Protein AF-0000000081420143 (afdb_homodimer)

Secondary structure (DSSP, 8-state):
-------------------PEEEEEE-TTT--EEEEEETTEEEEEEE--EEETTEEEPPEEEEEEGGG--S-THHHHTT--SSEEEEEEEEEEEE-HHHH--TTTSTTSPPPPPEEEEEEEE-STTTT-HHHHHHHHHHH-/------------------PPEEEEEE-TTT--EEEEEETTEEEEEEE--EEETTEEEPPEEEEEEGGG--S-THHHHTT--SSEEEEEEEEEEEE-HHHH--TTTSTTSPPPPPEEEEEEEE-STTTT-HHHHHHHHHHH-

pLDDT: mean 78.74, std 18.78, range [30.27, 96.12]

Solvent-accessible surface area (backbone atoms only — not comparable to full-atom values): 15993 Å² total; per-residue (Å²): 134,84,80,77,77,78,78,78,78,76,76,76,72,73,69,67,75,67,73,54,39,35,20,30,31,46,37,86,86,80,65,48,75,42,82,45,74,38,69,66,31,67,32,21,27,27,30,56,28,28,55,48,94,86,38,76,45,75,57,41,24,29,65,32,37,76,88,69,58,88,60,76,60,67,71,64,57,67,72,49,52,88,40,38,38,66,58,31,45,30,39,35,35,38,35,33,45,44,75,73,56,51,63,87,83,38,70,92,55,79,78,54,64,74,42,76,46,52,40,34,37,27,72,53,69,50,62,24,38,74,71,55,50,33,51,50,40,38,27,32,61,132,83,80,77,77,78,78,79,78,77,75,77,72,74,69,67,76,67,72,56,39,35,20,30,30,46,36,87,86,80,65,48,74,43,82,45,73,39,70,66,30,67,32,21,27,27,29,54,28,27,55,49,97,86,38,76,43,76,58,41,24,29,66,33,38,75,89,68,57,88,60,77,60,66,71,63,57,65,72,51,54,88,40,39,37,67,57,31,45,30,38,35,35,39,36,33,45,45,75,73,55,50,64,87,82,38,71,92,53,80,78,54,62,74,42,76,46,51,40,33,37,26,70,54,70,49,62,26,36,72,70,55,52,31,50,50,39,38,29,33,64

Foldseek 3Di:
DPPPPPPPPPPPPPPPPLQWAKEWFADPPPRDIDIDTDSQFQKKKKWAWDQDPNDTDHIGIDTDGPVRDPDDCVVVQVPDDPVDGDFKDKDKDKDDQLVVDDCVVQPPD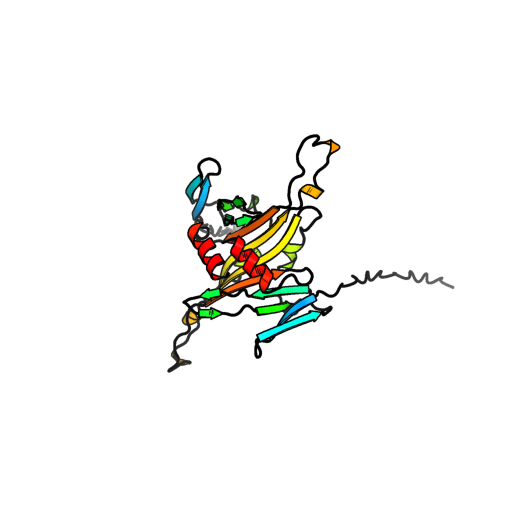DRDDIDITIMMMGGHHHSHPRVPVCVVVVVVD/DPPPPPPPPPPPPPPPPLQWAKEWFADPPPRDIDIDTDSQFQKKKKWAWDQDPNDTDHIGIDTDGPVRDPDDCVVVQVPDDPVDGDFKDKDKDKDDQLVVDDCVVQPPDDRDDIDITIMMMGGHHHSHPNVPVCVVVVVVD

Organism: NCBI:txid290746

Radius of gyration: 24.58 Å; Cα contacts (8 Å, |Δi|>4): 550; chains: 2; bounding box: 68×72×74 Å

InterPro domains:
  IPR035291 Protein of unknown function DUF5354 [PF17305] (20-137)

Nearest PDB structures (foldseek):
  7uls-assembly1_A  TM=5.799E-01  e=1.381E-01  Dendraspis polylepis polylepis
  6tmf-assembly1_C  TM=3.672E-01  e=4.812E+00  Thermococcus celer Vu 13 = JCM 8558
  7urp-assembly1_A  TM=2.589E-01  e=7.282E+00  Ruminococcus bromii L2-63
  3v6o-assembly2_B  TM=3.202E-01  e=8.696E+00  Homo sapiens
  7uls-assembly1_A  TM=5.791E-01  e=1.319E-01  Dendraspis polylepis polylepis

Sequence (282 aa):
MATLSLKLLFIFMIAKIAFSLKCYQSNRETGEINLIEDDALIYCTVFPSILESNRFTRSASDGLRAEELDKPFENFFEENDNIYQLRSVCLFEEYDWPKAWNPKFNRGKKVPEIEFSLRCICNTDLCNSPNSFSSHINSLAMATLSLKLLFIFMIAKIAFSLKCYQSNRETGEINLIEDDALIYCTVFPSILESNRFTRSASDGLRAEELDKPFENFFEENDNIYQLRSVCLFEEYDWPKAWNPKFNRGKKVPEIEFSLRCICNTDLCNSPNSFSSHINSLA

Structure (mmCIF, N/CA/C/O backbone):
data_AF-0000000081420143-model_v1
#
loop_
_entity.id
_entity.type
_entity.pdbx_description
1 polymer 'Uncharacterized protein'
#
loop_
_atom_site.group_PDB
_atom_site.id
_atom_site.type_symbol
_atom_site.label_atom_id
_atom_site.label_alt_id
_atom_site.label_comp_id
_atom_site.label_asym_id
_atom_site.label_entity_id
_atom_site.label_seq_id
_atom_site.pdbx_PDB_ins_code
_atom_site.Cartn_x
_atom_site.Cartn_y
_atom_site.Cartn_z
_atom_site.occupancy
_atom_site.B_iso_or_equiv
_atom_site.auth_seq_id
_atom_site.auth_comp_id
_atom_site.auth_asym_id
_atom_site.auth_atom_id
_atom_site.pdbx_PDB_model_num
ATOM 1 N N . MET A 1 1 ? -40.031 12.5 -53.219 1 31.81 1 MET A N 1
ATOM 2 C CA . MET A 1 1 ? -40.312 11.953 -51.906 1 31.81 1 MET A CA 1
ATOM 3 C C . MET A 1 1 ? -39.094 11.266 -51.312 1 31.81 1 MET A C 1
ATOM 5 O O . MET A 1 1 ? -38.688 10.195 -51.781 1 31.81 1 MET A O 1
ATOM 9 N N . ALA A 1 2 ? -38 12.07 -50.969 1 43.12 2 ALA A N 1
ATOM 10 C CA . ALA A 1 2 ? -36.719 11.688 -50.344 1 43.12 2 ALA A CA 1
ATOM 11 C C . ALA A 1 2 ? -36.938 11 -49 1 43.12 2 ALA A C 1
ATOM 13 O O . ALA A 1 2 ? -37.688 11.508 -48.156 1 43.12 2 ALA A O 1
ATOM 14 N N . THR A 1 3 ? -36.938 9.609 -49 1 44.12 3 THR A N 1
ATOM 15 C CA . THR A 1 3 ? -37 8.781 -47.812 1 44.12 3 THR A CA 1
ATOM 16 C C . THR A 1 3 ? -35.875 9.148 -46.844 1 44.12 3 THR A C 1
ATOM 18 O O . THR A 1 3 ? -34.688 9.023 -47.188 1 44.12 3 THR A O 1
ATOM 21 N N . LEU A 1 4 ? -36.031 10.211 -46.062 1 48.59 4 LEU A N 1
ATOM 22 C CA . LEU A 1 4 ? -35.188 10.492 -44.906 1 48.59 4 LEU A CA 1
ATOM 23 C C . LEU A 1 4 ? -35.062 9.266 -44 1 48.59 4 LEU A C 1
ATOM 25 O O . LEU A 1 4 ? -36.031 8.836 -43.406 1 48.59 4 LEU A O 1
ATOM 29 N N . SER A 1 5 ? -34.219 8.281 -44.344 1 42.69 5 SER A N 1
ATOM 30 C CA . SER A 1 5 ? -33.875 7.191 -43.406 1 42.69 5 SER A CA 1
ATOM 31 C C . SER A 1 5 ? -33.344 7.719 -42.094 1 42.69 5 SER A C 1
ATOM 33 O O . SER A 1 5 ? -32.281 8.344 -42.062 1 42.69 5 SER A O 1
ATOM 35 N N . LEU A 1 6 ? -34.156 8.078 -41.062 1 44.09 6 LEU A N 1
ATOM 36 C CA . LEU A 1 6 ? -33.75 8.312 -39.688 1 44.09 6 LEU A CA 1
ATOM 37 C C . LEU A 1 6 ? -33.062 7.094 -39.094 1 44.09 6 LEU A C 1
ATOM 39 O O . LEU A 1 6 ? -33.688 6.047 -38.906 1 44.09 6 LEU A O 1
ATOM 43 N N . LYS A 1 7 ? -31.75 6.883 -39.375 1 43.78 7 LYS A N 1
ATOM 44 C CA . LYS A 1 7 ? -30.969 5.945 -38.562 1 43.78 7 LYS A CA 1
ATOM 45 C C . LYS A 1 7 ? -31.062 6.285 -37.094 1 43.78 7 LYS A C 1
ATOM 47 O O . LYS A 1 7 ? -30.625 7.355 -36.656 1 43.78 7 LYS A O 1
ATOM 52 N N . LEU A 1 8 ? -32.031 5.699 -36.312 1 42.47 8 LEU A N 1
ATOM 53 C CA . LEU A 1 8 ? -32.094 5.691 -34.844 1 42.47 8 LEU A CA 1
ATOM 54 C C . LEU A 1 8 ? -30.766 5.188 -34.25 1 42.47 8 LEU A C 1
ATOM 56 O O . LEU A 1 8 ? -30.406 4.023 -34.438 1 42.47 8 LEU A O 1
ATOM 60 N N . LEU A 1 9 ? -29.766 6.004 -34.062 1 42 9 LEU A N 1
ATOM 61 C CA . LEU A 1 9 ? -28.594 5.703 -33.25 1 42 9 LEU A CA 1
ATOM 62 C C . LEU A 1 9 ? -29.016 5.293 -31.844 1 42 9 LEU A C 1
ATOM 64 O O . LEU A 1 9 ? -29.516 6.117 -31.078 1 42 9 LEU A O 1
ATOM 68 N N . PHE A 1 10 ? -29.453 4 -31.656 1 41.19 10 PHE A N 1
ATOM 69 C CA . PHE A 1 10 ? -29.609 3.443 -30.312 1 41.19 10 PHE A CA 1
ATOM 70 C C . PHE A 1 10 ? -28.328 3.57 -29.516 1 41.19 10 PHE A C 1
ATOM 72 O O . PHE A 1 10 ? -27.344 2.879 -29.797 1 41.19 10 PHE A O 1
ATOM 79 N N . ILE A 1 11 ? -28.094 4.73 -28.938 1 38.94 11 ILE A N 1
ATOM 80 C CA . ILE A 1 11 ? -27.094 4.859 -27.891 1 38.94 11 ILE A CA 1
ATOM 81 C C . ILE A 1 11 ? -27.375 3.863 -26.766 1 38.94 11 ILE A C 1
ATOM 83 O O . ILE A 1 11 ? -28.391 3.973 -26.078 1 38.94 11 ILE A O 1
ATOM 87 N N . PHE A 1 12 ? -27.031 2.584 -26.938 1 38.5 12 PHE A N 1
ATOM 88 C CA . PHE A 1 12 ? -26.969 1.636 -25.828 1 38.5 12 PHE A CA 1
ATOM 89 C C . PHE A 1 12 ? -26.203 2.232 -24.641 1 38.5 12 PHE A C 1
ATOM 91 O O . PHE A 1 12 ? -24.984 2.34 -24.688 1 38.5 12 PHE A O 1
ATOM 98 N N . MET A 1 13 ? -26.891 3.145 -23.953 1 38.41 13 MET A N 1
ATOM 99 C CA . MET A 1 13 ? -26.406 3.447 -22.609 1 38.41 13 MET A CA 1
ATOM 100 C C . MET A 1 13 ? -26.25 2.172 -21.781 1 38.41 13 MET A C 1
ATOM 102 O O . MET A 1 13 ? -27.25 1.544 -21.406 1 38.41 13 MET A O 1
ATOM 106 N N . ILE A 1 14 ? -25.359 1.337 -22.016 1 36.59 14 ILE A N 1
ATOM 107 C CA . ILE A 1 14 ? -25.016 0.318 -21.031 1 36.59 14 ILE A CA 1
ATOM 108 C C . ILE A 1 14 ? -25 0.94 -19.625 1 36.59 14 ILE A C 1
ATOM 110 O O . ILE A 1 14 ? -24.125 1.742 -19.312 1 36.59 14 ILE A O 1
ATOM 114 N N . ALA A 1 15 ? -26.141 1.088 -19.031 1 35.22 15 ALA A N 1
ATOM 115 C CA . ALA A 1 15 ? -26.203 1.318 -17.594 1 35.22 15 ALA A CA 1
ATOM 116 C C . ALA A 1 15 ? -25.25 0.379 -16.844 1 35.22 15 ALA A C 1
ATOM 118 O O . ALA A 1 15 ? -25.453 -0.84 -16.859 1 35.22 15 ALA A O 1
ATOM 119 N N . LYS A 1 16 ? -24.016 0.67 -16.828 1 40.91 16 LYS A N 1
ATOM 120 C CA . LYS A 1 16 ? -23.234 -0.07 -15.836 1 40.91 16 LYS A CA 1
ATOM 121 C C . LYS A 1 16 ? -24.016 -0.278 -14.547 1 40.91 16 LYS A C 1
ATOM 123 O O . LYS A 1 16 ? -24.5 0.685 -13.945 1 40.91 16 LYS A O 1
ATOM 128 N N . ILE A 1 17 ? -24.875 -1.169 -14.453 1 45.38 17 ILE A N 1
ATOM 129 C CA . ILE A 1 17 ? -25.375 -1.536 -13.133 1 45.38 17 ILE A CA 1
ATOM 130 C C . ILE A 1 17 ? -24.312 -1.254 -12.078 1 45.38 17 ILE A C 1
ATOM 132 O O . ILE A 1 17 ? -23.266 -1.896 -12.062 1 45.38 17 ILE A O 1
ATOM 136 N N . ALA A 1 18 ? -24.062 -0.053 -11.922 1 50.84 18 ALA A N 1
ATOM 137 C CA . ALA A 1 18 ? -23.109 0.328 -10.875 1 50.84 18 ALA A CA 1
ATOM 138 C C . ALA A 1 18 ? -23.438 -0.365 -9.555 1 50.84 18 ALA A C 1
ATOM 140 O O . ALA A 1 18 ? -24.547 -0.213 -9.023 1 50.84 18 ALA A O 1
ATOM 141 N N . PHE A 1 19 ? -23.188 -1.688 -9.391 1 64.94 19 PHE A N 1
ATOM 142 C CA . PHE A 1 19 ? -23.359 -2.297 -8.078 1 64.94 19 PHE A CA 1
ATOM 143 C C . PHE A 1 19 ? -22.781 -1.409 -6.988 1 64.94 19 PHE A C 1
ATOM 145 O O . PHE A 1 19 ? -21.703 -0.828 -7.16 1 64.94 19 PHE A O 1
ATOM 152 N N . SER A 1 20 ? -23.672 -1.022 -6.031 1 86 20 SER A N 1
ATOM 153 C CA . SER A 1 20 ? -23.359 -0.174 -4.887 1 86 20 SER A CA 1
ATOM 154 C C . SER A 1 20 ? -22.297 -0.817 -3.996 1 86 20 SER A C 1
ATOM 156 O O . SER A 1 20 ? -22.469 -1.953 -3.549 1 86 20 SER A O 1
ATOM 158 N N . LEU A 1 21 ? -21.25 -0.227 -3.793 1 94.62 21 LEU A N 1
ATOM 159 C CA . LEU A 1 21 ? -20.188 -0.702 -2.912 1 94.62 21 LEU A CA 1
ATOM 160 C C . LEU A 1 21 ? -20.578 -0.527 -1.448 1 94.62 21 LEU A C 1
ATOM 162 O O . LEU A 1 21 ? -21.156 0.501 -1.071 1 94.62 21 LEU A O 1
ATOM 166 N N . LYS A 1 22 ? -20.422 -1.601 -0.641 1 96.12 22 LYS A N 1
ATOM 167 C CA . LYS A 1 22 ? -20.656 -1.552 0.801 1 96.12 22 LYS A CA 1
ATOM 168 C C . LYS A 1 22 ? -19.344 -1.368 1.559 1 96.12 22 LYS A C 1
ATOM 170 O O . LYS A 1 22 ? -18.375 -2.092 1.316 1 96.12 22 LYS A O 1
ATOM 175 N N . CYS A 1 23 ? -19.328 -0.389 2.441 1 95.75 23 CYS A N 1
ATOM 176 C CA . CYS A 1 23 ? -18.125 -0.113 3.23 1 95.75 23 CYS A CA 1
ATOM 177 C C . CYS A 1 23 ? -18.484 0.046 4.707 1 95.75 23 CYS A C 1
ATOM 179 O O . CYS A 1 23 ? -19.625 0.332 5.055 1 95.75 23 CYS A O 1
ATOM 181 N N . TYR A 1 24 ? -17.469 -0.195 5.551 1 94 24 TYR A N 1
ATOM 182 C CA . TYR A 1 24 ? -17.562 0.235 6.941 1 94 24 TYR A CA 1
ATOM 183 C C . TYR A 1 24 ? -17.234 1.717 7.074 1 94 24 TYR A C 1
ATOM 185 O O . TYR A 1 24 ? -16.344 2.225 6.391 1 94 24 TYR A O 1
ATOM 193 N N . GLN A 1 25 ? -17.969 2.363 7.945 1 95.5 25 GLN A N 1
ATOM 194 C CA . GLN A 1 25 ? -17.688 3.766 8.242 1 95.5 25 GLN A CA 1
ATOM 195 C C . GLN A 1 25 ? -17.625 4.004 9.75 1 95.5 25 GLN A C 1
ATOM 197 O O . GLN A 1 25 ? -18.547 3.643 10.484 1 95.5 25 GLN A O 1
ATOM 202 N N . SER A 1 26 ? -16.484 4.613 10.117 1 93.12 26 SER A N 1
ATOM 203 C CA . SER A 1 26 ? -16.312 4.969 11.523 1 93.12 26 SER A CA 1
ATOM 204 C C . SER A 1 26 ? -16.906 6.34 11.82 1 93.12 26 SER A C 1
ATOM 206 O O . SER A 1 26 ? -16.719 7.289 11.055 1 93.12 26 SER A O 1
ATOM 208 N N . ASN A 1 27 ? -17.594 6.383 12.953 1 91.31 27 ASN A N 1
ATOM 209 C CA . ASN A 1 27 ? -18 7.68 13.484 1 91.31 27 ASN A CA 1
ATOM 210 C C . ASN A 1 27 ? -16.891 8.32 14.312 1 91.31 27 ASN A C 1
ATOM 212 O O . ASN A 1 27 ? -16.5 7.797 15.359 1 91.31 27 ASN A O 1
ATOM 216 N N . ARG A 1 28 ? -16.516 9.414 13.859 1 82.69 28 ARG A N 1
ATOM 217 C CA . ARG A 1 28 ? -15.359 10.039 14.484 1 82.69 28 ARG A CA 1
ATOM 218 C C . ARG A 1 28 ? -15.68 10.5 15.898 1 82.69 28 ARG A C 1
ATOM 220 O O . ARG A 1 28 ? -14.805 10.516 16.766 1 82.69 28 ARG A O 1
ATOM 227 N N . GLU A 1 29 ? -16.844 10.812 16.203 1 85.94 29 GLU A N 1
ATOM 228 C CA . GLU A 1 29 ? -17.234 11.352 17.5 1 85.94 29 GLU A CA 1
ATOM 229 C C . GLU A 1 29 ? -17.516 10.234 18.484 1 85.94 29 GLU A C 1
ATOM 231 O O . GLU A 1 29 ? -17.078 10.289 19.641 1 85.94 29 GLU A O 1
ATOM 236 N N . THR A 1 30 ? -18.188 9.141 18.141 1 87.19 30 THR A N 1
ATOM 237 C CA . THR A 1 30 ? -18.656 8.125 19.078 1 87.19 30 THR A CA 1
ATOM 238 C C . THR A 1 30 ? -17.75 6.891 19.016 1 87.19 30 THR A C 1
ATOM 240 O O . THR A 1 30 ? -17.75 6.074 19.938 1 87.19 30 THR A O 1
ATOM 243 N N . GLY A 1 31 ? -17.031 6.773 17.875 1 83.31 31 GLY A N 1
ATOM 244 C CA . GLY A 1 31 ? -16.234 5.574 17.672 1 83.31 31 GLY A CA 1
ATOM 245 C C . GLY A 1 31 ? -17.031 4.402 17.141 1 83.31 31 GLY A C 1
ATOM 246 O O . GLY A 1 31 ? -16.484 3.324 16.906 1 83.31 31 GLY A O 1
ATOM 247 N N . GLU A 1 32 ? -18.281 4.578 16.922 1 90 32 GLU A N 1
ATOM 248 C CA . GLU A 1 32 ? -19.141 3.52 16.391 1 90 32 GLU A CA 1
ATOM 249 C C . GLU A 1 32 ? -18.797 3.223 14.93 1 90 32 GLU A C 1
ATOM 251 O O . GLU A 1 32 ? -18.438 4.125 14.172 1 90 32 GLU A O 1
ATOM 256 N N . ILE A 1 33 ? -18.906 1.985 14.562 1 90 33 ILE A N 1
ATOM 257 C CA . ILE A 1 33 ? -18.688 1.549 13.188 1 90 33 ILE A CA 1
ATOM 258 C C . ILE A 1 33 ? -20.016 1.121 12.562 1 90 33 ILE A C 1
ATOM 260 O O . ILE A 1 33 ? -20.734 0.29 13.125 1 90 33 ILE A O 1
ATOM 264 N N . ASN A 1 34 ? -20.344 1.705 11.461 1 94.5 34 ASN A N 1
ATOM 265 C CA . ASN A 1 34 ? -21.578 1.393 10.742 1 94.5 34 ASN A CA 1
ATOM 266 C C . ASN A 1 34 ? -21.297 0.896 9.328 1 94.5 34 ASN A C 1
ATOM 268 O O . ASN A 1 34 ? -20.219 1.149 8.781 1 94.5 34 ASN A O 1
ATOM 272 N N . LEU A 1 35 ? -22.281 0.217 8.82 1 95.12 35 LEU A N 1
ATOM 273 C CA . LEU A 1 35 ? -22.219 -0.16 7.41 1 95.12 35 LEU 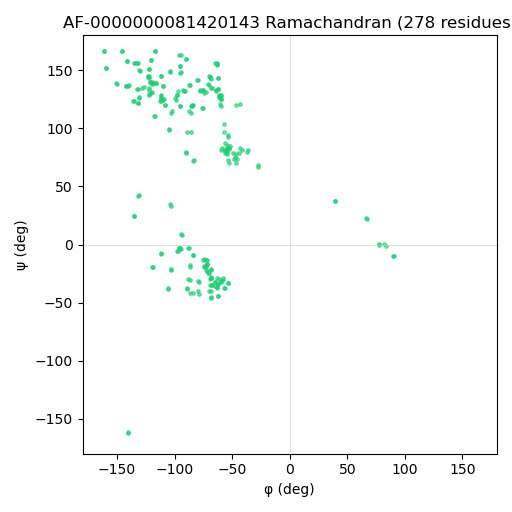A CA 1
ATOM 274 C C . LEU A 1 35 ? -22.891 0.896 6.539 1 95.12 35 LEU A C 1
ATOM 276 O O . LEU A 1 35 ? -23.984 1.369 6.863 1 95.12 35 LEU A O 1
ATOM 280 N N . ILE A 1 36 ? -22.219 1.288 5.496 1 95.88 36 ILE A N 1
ATOM 281 C CA . ILE A 1 36 ? -22.812 2.213 4.539 1 95.88 36 ILE A CA 1
ATOM 282 C C . ILE A 1 36 ? -22.812 1.586 3.146 1 95.88 36 ILE A C 1
ATOM 284 O O . ILE A 1 36 ? -21.938 0.774 2.822 1 95.88 36 ILE A O 1
ATOM 288 N N . GLU A 1 37 ? -23.844 1.898 2.498 1 94.44 37 GLU A N 1
ATOM 289 C CA . GLU A 1 37 ? -24 1.508 1.101 1 94.44 37 GLU A CA 1
ATOM 290 C C . GLU A 1 37 ? -24.516 2.672 0.259 1 94.44 37 GLU A C 1
ATOM 292 O O . GLU A 1 37 ? -25.516 3.297 0.602 1 94.44 37 GLU A O 1
ATOM 297 N N . ASP A 1 38 ? -23.719 2.984 -0.782 1 92.12 38 ASP A N 1
ATOM 298 C CA . ASP A 1 38 ? -24.031 4.113 -1.65 1 92.12 38 ASP A CA 1
ATOM 299 C C . ASP A 1 38 ? -23.516 3.883 -3.066 1 92.12 38 ASP A C 1
ATOM 301 O O . ASP A 1 38 ? -22.375 3.445 -3.25 1 92.12 38 ASP A O 1
ATOM 305 N N . ASP A 1 39 ? -24.297 4.23 -3.971 1 92.06 39 ASP A N 1
ATOM 306 C CA . ASP A 1 39 ? -23.953 4 -5.371 1 92.06 39 ASP A CA 1
ATOM 307 C C . ASP A 1 39 ? -22.781 4.879 -5.801 1 92.06 39 ASP A C 1
ATOM 309 O O . ASP A 1 39 ? -22.109 4.582 -6.789 1 92.06 39 ASP A O 1
ATOM 313 N N . ALA A 1 40 ? -22.609 5.914 -5.055 1 93.38 40 ALA A N 1
ATOM 314 C CA . ALA A 1 40 ? -21.562 6.852 -5.426 1 93.38 40 ALA A CA 1
ATOM 315 C C . ALA A 1 40 ? -20.203 6.398 -4.891 1 93.38 40 ALA A C 1
ATOM 317 O O . ALA A 1 40 ? -19.172 6.949 -5.262 1 93.38 40 ALA A O 1
ATOM 318 N N . LEU A 1 41 ? -20.188 5.379 -4.047 1 94.94 41 LEU A N 1
ATOM 319 C CA . LEU A 1 41 ? -18.938 4.879 -3.496 1 94.94 41 LEU A CA 1
ATOM 320 C C . LEU A 1 41 ? -18.203 4.008 -4.512 1 94.94 41 LEU A C 1
ATOM 322 O O . LEU A 1 41 ? -18.797 3.104 -5.105 1 94.94 41 LEU A O 1
ATOM 326 N N . ILE A 1 42 ? -16.891 4.289 -4.664 1 94.25 42 ILE A N 1
ATOM 327 C CA . ILE A 1 42 ? -16.125 3.508 -5.633 1 94.25 42 ILE A CA 1
ATOM 328 C C . ILE A 1 42 ? -15 2.764 -4.922 1 94.25 42 ILE A C 1
ATOM 330 O O . ILE A 1 42 ? -14.477 1.775 -5.445 1 94.25 42 ILE A O 1
ATOM 334 N N . TYR A 1 43 ? -14.664 3.227 -3.734 1 95.62 43 TYR A N 1
ATOM 335 C CA . TYR A 1 43 ? -13.68 2.531 -2.91 1 95.62 43 TYR A CA 1
ATOM 336 C C . TYR A 1 43 ? -14.078 2.57 -1.439 1 95.62 43 TYR A C 1
ATOM 338 O O . TYR A 1 43 ? -14.906 3.391 -1.035 1 95.62 43 TYR A O 1
ATOM 346 N N . CYS A 1 44 ? -13.531 1.624 -0.722 1 94.75 44 CYS A N 1
ATOM 347 C CA . CYS A 1 44 ? -13.469 1.704 0.733 1 94.75 44 CYS A CA 1
ATOM 348 C C . CYS A 1 44 ? -12.07 2.068 1.206 1 94.75 44 CYS A C 1
ATOM 350 O O . CYS A 1 44 ? -11.086 1.74 0.544 1 94.75 44 CYS A O 1
ATOM 352 N N . THR A 1 45 ? -12.047 2.76 2.303 1 93.69 45 THR A N 1
ATOM 353 C CA . THR A 1 45 ? -10.758 3.141 2.865 1 93.69 45 THR A CA 1
ATOM 354 C C . THR A 1 45 ? -10.688 2.795 4.352 1 93.69 45 THR A C 1
ATOM 356 O O . 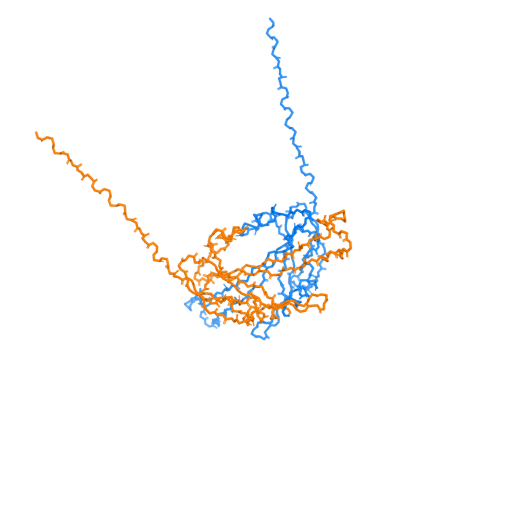THR A 1 45 ? -11.719 2.777 5.035 1 93.69 45 THR A O 1
ATOM 359 N N . VAL A 1 46 ? -9.445 2.494 4.809 1 89.94 46 VAL A N 1
ATOM 360 C CA . VAL A 1 46 ? -9.211 2.238 6.227 1 89.94 46 VAL A CA 1
ATOM 361 C C . VAL A 1 46 ? -7.871 2.832 6.645 1 89.94 46 VAL A C 1
ATOM 363 O O . VAL A 1 46 ? -6.891 2.766 5.895 1 89.94 46 VAL A O 1
ATOM 366 N N . PHE A 1 47 ? -7.926 3.445 7.754 1 86.69 47 PHE A N 1
ATOM 367 C CA . PHE A 1 47 ? -6.738 3.855 8.492 1 86.69 47 PHE A CA 1
ATOM 368 C C . PHE A 1 47 ? -6.5 2.943 9.688 1 86.69 47 PHE A C 1
ATOM 370 O O . PHE A 1 47 ? -7.148 3.094 10.727 1 86.69 47 PHE A O 1
ATOM 377 N N . PRO A 1 48 ? -5.59 2.023 9.445 1 79.62 48 PRO A N 1
ATOM 378 C CA . PRO A 1 48 ? -5.363 1.118 10.57 1 79.62 48 PRO A CA 1
ATOM 379 C C . PRO A 1 48 ? -4.812 1.835 11.805 1 79.62 48 PRO A C 1
ATOM 381 O O . PRO A 1 48 ? -4.203 2.9 11.68 1 79.62 48 PRO A O 1
ATOM 384 N N . SER A 1 49 ? -5.113 1.172 12.891 1 72 49 SER A N 1
ATOM 385 C CA . SER A 1 49 ? -4.555 1.69 14.133 1 72 49 SER A CA 1
ATOM 386 C C . SER A 1 49 ? -3.029 1.622 14.125 1 72 49 SER A C 1
ATOM 388 O O . SER A 1 49 ? -2.449 0.654 13.633 1 72 49 SER A O 1
ATOM 390 N N . ILE A 1 50 ? -2.453 2.713 14.492 1 64.06 50 ILE A N 1
ATOM 391 C CA . ILE A 1 50 ? -0.999 2.709 14.594 1 64.06 50 ILE A CA 1
ATOM 392 C C . ILE A 1 50 ? -0.579 3.205 15.977 1 64.06 50 ILE A C 1
ATOM 394 O O . ILE A 1 50 ? -1.309 3.965 16.609 1 64.06 50 ILE A O 1
ATOM 398 N N . LEU A 1 51 ? 0.384 2.424 16.469 1 60.5 51 LEU A N 1
ATOM 399 C CA . LEU A 1 51 ? 1.042 2.934 17.656 1 60.5 51 LEU A CA 1
ATOM 400 C C . LEU A 1 51 ? 2.188 3.871 17.297 1 60.5 51 LEU A C 1
ATOM 402 O O . LEU A 1 51 ? 3.166 3.449 16.672 1 60.5 51 LEU A O 1
ATOM 406 N N . GLU A 1 52 ? 1.891 5.152 17.328 1 55.28 52 GLU A N 1
ATOM 407 C CA . GLU A 1 52 ? 2.932 6.145 17.062 1 55.28 52 GLU A CA 1
ATOM 408 C C . GLU A 1 52 ? 3.291 6.906 18.344 1 55.28 52 GLU A C 1
ATOM 410 O O . GLU A 1 52 ? 2.422 7.504 18.984 1 55.28 52 GLU A O 1
ATOM 415 N N . SER A 1 53 ? 4.574 7.02 18.438 1 55.44 53 SER A N 1
ATOM 416 C CA . SER A 1 53 ? 5.094 7.754 19.594 1 55.44 53 SER A CA 1
ATOM 417 C C . SER A 1 53 ? 4.297 7.438 20.859 1 55.44 53 SER A C 1
ATOM 419 O O . SER A 1 53 ? 3.881 8.344 21.578 1 55.44 53 SER A O 1
ATOM 421 N N . ASN A 1 54 ? 3.939 6.164 20.906 1 55.38 54 ASN A N 1
ATOM 422 C CA . ASN A 1 54 ? 3.262 5.695 22.109 1 55.38 54 ASN A CA 1
ATOM 423 C C . ASN A 1 54 ? 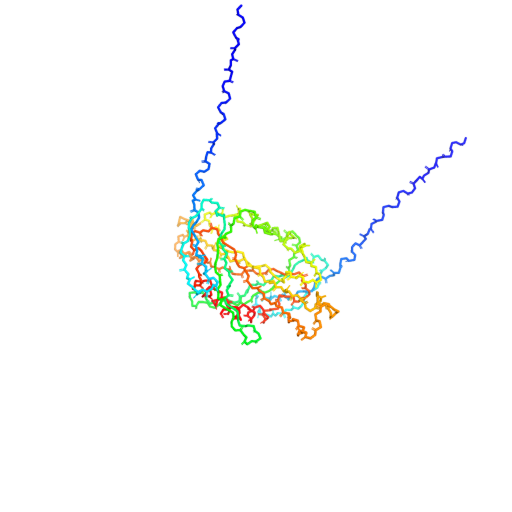1.795 6.117 22.125 1 55.38 54 ASN A C 1
ATOM 425 O O . ASN A 1 54 ? 1.183 6.203 23.188 1 55.38 54 ASN A O 1
ATOM 429 N N . ARG A 1 55 ? 1.44 6.77 21.141 1 59.81 55 ARG A N 1
ATOM 430 C CA . ARG A 1 55 ? 0.017 7.078 21.047 1 59.81 55 ARG A CA 1
ATOM 431 C C . ARG A 1 55 ? -0.69 6.121 20.094 1 59.81 55 ARG A C 1
ATOM 433 O O . ARG A 1 55 ? -0.183 5.832 19.016 1 59.81 55 ARG A O 1
ATOM 440 N N . PHE A 1 56 ? -1.724 5.551 20.688 1 62.53 56 PHE A N 1
ATOM 441 C CA . PHE A 1 56 ? -2.564 4.645 19.922 1 62.53 56 PHE A CA 1
ATOM 442 C C . PHE A 1 56 ? -3.646 5.414 19.172 1 62.53 56 PHE A C 1
ATOM 444 O O . PHE A 1 56 ? -4.344 6.246 19.75 1 62.53 56 PHE A O 1
ATOM 451 N N . THR A 1 57 ? -3.518 5.391 17.875 1 69.75 57 THR A N 1
ATOM 452 C CA . THR A 1 57 ? -4.617 5.965 17.109 1 69.75 57 THR A CA 1
ATOM 453 C C . THR A 1 57 ? -5.637 4.891 16.734 1 69.75 57 THR A C 1
ATOM 455 O O . THR A 1 57 ? -5.266 3.748 16.453 1 69.75 57 THR A O 1
ATOM 458 N N . ARG A 1 58 ? -6.836 5.191 16.938 1 75.06 58 ARG A N 1
ATOM 459 C CA . ARG A 1 58 ? -7.902 4.258 16.594 1 75.06 58 ARG A CA 1
ATOM 460 C C . ARG A 1 58 ? -8.023 4.102 15.078 1 75.06 58 ARG A C 1
ATOM 462 O O . ARG A 1 58 ? -7.859 5.07 14.336 1 75.06 58 ARG A O 1
ATOM 469 N N . SER A 1 59 ? -8.305 2.854 14.75 1 81.31 59 SER A N 1
ATOM 470 C CA . SER A 1 59 ? -8.586 2.602 13.344 1 81.31 59 SER A CA 1
ATOM 471 C C . SER A 1 59 ? -9.812 3.371 12.875 1 81.31 59 SER A C 1
ATOM 473 O O . SER A 1 59 ? -10.75 3.588 13.648 1 81.31 59 SER A O 1
ATOM 475 N N . ALA A 1 60 ? -9.781 3.85 11.648 1 87.69 60 ALA A N 1
ATOM 476 C CA . ALA A 1 60 ? -10.906 4.547 11.039 1 87.69 60 ALA A CA 1
ATOM 477 C C . ALA A 1 60 ? -11.188 4.012 9.633 1 87.69 60 ALA A C 1
ATOM 479 O O . ALA A 1 60 ? -10.258 3.736 8.875 1 87.69 60 ALA A O 1
ATOM 480 N N . SER A 1 61 ? -12.438 3.789 9.422 1 92.19 61 SER A N 1
ATOM 481 C CA . SER A 1 61 ? -12.875 3.307 8.117 1 92.19 61 SER A CA 1
ATOM 482 C C . SER A 1 61 ? -13.891 4.254 7.492 1 92.19 61 SER A C 1
ATOM 484 O O . SER A 1 61 ? -14.625 4.945 8.203 1 92.19 61 SER A O 1
ATOM 486 N N . ASP A 1 62 ? -13.906 4.27 6.105 1 95.56 62 ASP A N 1
ATOM 487 C CA . ASP A 1 62 ? -14.852 5.113 5.387 1 95.56 62 ASP A CA 1
ATOM 488 C C . ASP A 1 62 ? -15.016 4.648 3.939 1 95.56 62 ASP A C 1
ATOM 490 O O . ASP A 1 62 ? -14.32 3.734 3.494 1 95.56 62 ASP A O 1
ATOM 494 N N . GLY A 1 63 ? -16.016 5.145 3.273 1 95.75 63 GLY A N 1
ATOM 495 C CA . GLY A 1 63 ? -16.141 5.035 1.828 1 95.75 63 GLY A CA 1
ATOM 496 C C . GLY A 1 63 ? -15.617 6.25 1.088 1 95.75 63 GLY A C 1
ATOM 497 O O . GLY A 1 63 ? -15.555 7.348 1.648 1 95.75 63 GLY A O 1
ATOM 498 N N . LEU A 1 64 ? -15.211 6.012 -0.122 1 95.75 64 LEU A N 1
ATOM 499 C CA . LEU A 1 64 ? -14.68 7.102 -0.933 1 95.75 64 LEU A CA 1
ATOM 500 C C . LEU A 1 64 ? -15.477 7.25 -2.227 1 95.75 64 LEU A C 1
ATOM 502 O O . LEU A 1 64 ? -15.742 6.266 -2.918 1 95.75 64 LEU A O 1
ATOM 506 N N . ARG A 1 65 ? -15.805 8.492 -2.49 1 94.44 65 ARG A N 1
ATOM 507 C CA . ARG A 1 65 ? -16.391 8.852 -3.773 1 94.44 65 ARG A CA 1
ATOM 508 C C . ARG A 1 65 ? -15.328 9.32 -4.758 1 94.44 65 ARG A C 1
ATOM 510 O O . ARG A 1 65 ? -14.203 9.617 -4.363 1 94.44 65 ARG A O 1
ATOM 517 N N . ALA A 1 66 ? -15.68 9.328 -6.008 1 90.94 66 ALA A N 1
ATOM 518 C CA . ALA A 1 66 ? -14.734 9.648 -7.07 1 90.94 66 ALA A CA 1
ATOM 519 C C . ALA A 1 66 ? -14.102 11.016 -6.844 1 90.94 66 ALA A C 1
ATOM 521 O O . ALA A 1 66 ? -12.898 11.195 -7.066 1 90.94 66 ALA A O 1
ATOM 522 N N . GLU A 1 67 ? -14.844 11.992 -6.344 1 92.12 67 GLU A N 1
ATOM 523 C CA . GLU A 1 67 ? -14.367 13.367 -6.176 1 92.12 67 GLU A CA 1
ATOM 524 C C . GLU A 1 67 ? -13.414 13.477 -4.996 1 92.12 67 GLU A C 1
ATOM 526 O O . GLU A 1 67 ? -12.711 14.484 -4.852 1 92.12 67 GLU A O 1
ATOM 531 N N . GLU A 1 68 ? -13.375 12.477 -4.207 1 92.06 68 GLU A N 1
ATOM 532 C CA . GLU A 1 68 ? -12.555 12.5 -3 1 92.06 68 GLU A CA 1
ATOM 533 C C . GLU A 1 68 ? -11.195 11.867 -3.242 1 92.06 68 GLU A C 1
ATOM 535 O O . GLU A 1 68 ? -10.312 11.922 -2.381 1 92.06 68 GLU A O 1
ATOM 540 N N . LEU A 1 69 ? -11.016 11.344 -4.441 1 90.75 69 LEU A N 1
ATOM 541 C CA . LEU A 1 69 ? -9.773 10.641 -4.73 1 90.75 69 LEU A CA 1
ATOM 542 C C . LEU A 1 69 ? -8.625 11.633 -4.926 1 90.75 69 LEU A C 1
ATOM 544 O O . LEU A 1 69 ? -8.758 12.609 -5.664 1 90.75 69 LEU A O 1
ATOM 548 N N . ASP A 1 70 ? -7.543 11.281 -4.246 1 90.5 70 ASP A N 1
ATOM 549 C CA . ASP A 1 70 ? -6.371 12.141 -4.355 1 90.5 70 ASP A CA 1
ATOM 550 C C . ASP A 1 70 ? -5.238 11.438 -5.102 1 90.5 70 ASP A C 1
ATOM 552 O O . ASP A 1 70 ? -4.207 12.047 -5.391 1 90.5 70 ASP A O 1
ATOM 556 N N . LYS A 1 71 ? -5.363 10.211 -5.387 1 91.5 71 LYS A N 1
ATOM 557 C CA . LYS A 1 71 ? -4.402 9.391 -6.121 1 91.5 71 LYS A CA 1
ATOM 558 C C . LYS A 1 71 ? -5.102 8.547 -7.184 1 91.5 71 LYS A C 1
ATOM 560 O O . LYS A 1 71 ? -6.297 8.273 -7.078 1 91.5 71 LYS A O 1
ATOM 565 N N . PRO A 1 72 ? -4.352 8.164 -8.18 1 89.12 72 PRO A N 1
ATOM 566 C CA . PRO A 1 72 ? -4.965 7.371 -9.25 1 89.12 72 PRO A CA 1
ATOM 567 C C . PRO A 1 72 ? -5.031 5.879 -8.914 1 89.12 72 PRO A C 1
ATOM 569 O O . PRO A 1 72 ? -4.406 5.062 -9.594 1 89.12 72 PRO A O 1
ATOM 572 N N . PHE A 1 73 ? -5.863 5.504 -8.039 1 92.44 73 PHE A N 1
ATOM 573 C CA . PHE A 1 73 ? -5.969 4.129 -7.57 1 92.44 73 PHE A CA 1
ATOM 574 C C . PHE A 1 73 ? -6.555 3.229 -8.656 1 92.44 73 PHE A C 1
ATOM 576 O O . PHE A 1 73 ? -6.293 2.025 -8.68 1 92.44 73 PHE A O 1
ATOM 583 N N . GLU A 1 74 ? -7.297 3.812 -9.57 1 88.81 74 GLU A N 1
ATOM 584 C CA . GLU A 1 74 ? -7.988 3.035 -10.594 1 88.81 74 GLU A CA 1
ATOM 585 C C . GLU A 1 74 ? -7.004 2.236 -11.445 1 88.81 74 GLU A C 1
ATOM 587 O O . GLU A 1 74 ? -7.309 1.122 -11.875 1 88.81 74 GLU A O 1
ATOM 592 N N . ASN A 1 75 ? -5.887 2.756 -11.602 1 87.81 75 ASN A N 1
ATOM 593 C CA . ASN A 1 75 ? -4.887 2.107 -12.445 1 87.81 75 ASN A CA 1
ATOM 594 C C . ASN A 1 75 ? -4.312 0.861 -11.781 1 87.81 75 ASN A C 1
ATOM 596 O O . ASN A 1 75 ? -3.709 0.017 -12.445 1 87.81 75 ASN A O 1
ATOM 600 N N . PHE A 1 76 ? -4.477 0.708 -10.508 1 92.44 76 PHE A N 1
ATOM 601 C CA . PHE A 1 76 ? -3.938 -0.44 -9.789 1 92.44 76 PHE A CA 1
ATOM 602 C C . PHE A 1 76 ? -4.926 -1.6 -9.797 1 92.44 76 PHE A C 1
ATOM 604 O O . PHE A 1 76 ? -4.523 -2.764 -9.859 1 92.44 76 PHE A O 1
ATOM 611 N N . PHE A 1 77 ? -6.168 -1.346 -9.844 1 91.81 77 PHE A N 1
ATOM 612 C CA . PHE A 1 77 ? -7.18 -2.383 -9.672 1 91.81 77 PHE A CA 1
ATOM 613 C C . PHE A 1 77 ? -7.66 -2.896 -11.023 1 91.81 77 PHE A C 1
ATOM 615 O O . PHE A 1 77 ? -8.43 -3.855 -11.086 1 91.81 77 PHE A O 1
ATOM 622 N N . GLU A 1 78 ? -7.18 -2.328 -12.086 1 87.12 78 GLU A N 1
ATOM 623 C CA . GLU A 1 78 ? -7.598 -2.707 -13.438 1 87.12 78 GLU A CA 1
ATOM 624 C C . GLU A 1 78 ? -7.02 -4.066 -13.828 1 87.12 78 GLU A C 1
ATOM 626 O O . GLU A 1 78 ? -7.566 -4.75 -14.695 1 87.12 78 GLU A O 1
ATOM 631 N N . GLU A 1 79 ? -6.031 -4.555 -13.195 1 83.69 79 GLU A N 1
ATOM 632 C CA . GLU A 1 79 ? -5.324 -5.758 -13.625 1 83.69 79 GLU A CA 1
ATOM 633 C C . GLU A 1 79 ? -5.887 -7 -12.938 1 83.69 79 GLU A C 1
ATOM 635 O O . GLU A 1 79 ? -5.383 -8.109 -13.141 1 83.69 79 GLU A O 1
ATOM 640 N N . ASN A 1 80 ? -6.922 -6.891 -12.258 1 88.25 80 ASN A N 1
ATOM 641 C CA . ASN A 1 80 ? -7.512 -8.055 -11.602 1 88.25 80 ASN A CA 1
ATOM 642 C C . ASN A 1 80 ? -8.078 -9.039 -12.617 1 88.25 80 ASN A C 1
ATOM 644 O O . ASN A 1 80 ? -8.656 -8.641 -13.625 1 88.25 80 ASN A O 1
ATOM 648 N N . ASP A 1 81 ? -7.781 -10.25 -12.391 1 90.31 81 ASP A N 1
ATOM 649 C CA . ASP A 1 81 ? -8.336 -11.32 -13.211 1 90.31 81 ASP A CA 1
ATOM 650 C C . ASP A 1 81 ? -8.695 -12.531 -12.352 1 90.31 81 ASP A C 1
ATOM 652 O O . ASP A 1 81 ? -8.906 -12.406 -11.148 1 90.31 81 ASP A O 1
ATOM 656 N N . ASN A 1 82 ? -8.852 -13.695 -13.031 1 91 82 ASN A N 1
ATOM 657 C CA . ASN A 1 82 ? -9.336 -14.875 -12.32 1 91 82 ASN A CA 1
ATOM 658 C C . ASN A 1 82 ? -8.273 -15.438 -11.383 1 91 82 ASN A C 1
ATOM 660 O O . ASN A 1 82 ? -8.594 -16.125 -10.414 1 91 82 ASN A O 1
ATOM 664 N N . ILE A 1 83 ? -7.066 -15.141 -11.656 1 93.38 83 ILE A N 1
ATOM 665 C CA . ILE A 1 83 ? -5.977 -15.711 -10.875 1 93.38 83 ILE A CA 1
ATOM 666 C C . ILE A 1 83 ? -5.398 -14.648 -9.945 1 93.38 83 ILE A C 1
ATOM 668 O O . ILE A 1 83 ? -5.102 -14.938 -8.781 1 93.38 83 ILE A O 1
ATOM 672 N N . TYR A 1 84 ? -5.328 -13.477 -10.414 1 93.69 84 TYR A N 1
ATOM 673 C CA . TYR A 1 84 ? -4.711 -12.383 -9.672 1 93.69 84 TYR A CA 1
ATOM 674 C C . TYR A 1 84 ? -5.754 -11.352 -9.25 1 93.69 84 TYR A C 1
ATOM 676 O O . TYR A 1 84 ? -6.527 -10.867 -10.078 1 93.69 84 TYR A O 1
ATOM 684 N N . GLN A 1 85 ? -5.734 -11.031 -7.871 1 92.38 85 GLN A N 1
ATOM 685 C CA . GLN A 1 85 ? -6.555 -9.945 -7.34 1 92.38 85 GLN A CA 1
ATOM 686 C C . GLN A 1 85 ? -5.734 -9.023 -6.445 1 92.38 85 GLN A C 1
ATOM 688 O O . GLN A 1 85 ? -5.07 -9.484 -5.512 1 92.38 85 GLN A O 1
ATOM 693 N N . LEU A 1 86 ? -5.746 -7.766 -6.863 1 92.69 86 LEU A N 1
ATOM 694 C CA . LEU A 1 86 ? -5.277 -6.758 -5.918 1 92.69 86 LEU A CA 1
ATOM 695 C C . LEU A 1 86 ? -6.34 -6.473 -4.859 1 92.69 86 LEU A C 1
ATOM 697 O O . LEU A 1 86 ? -7.398 -5.926 -5.172 1 92.69 86 LEU A O 1
ATOM 701 N N . ARG A 1 87 ? -5.988 -6.758 -3.609 1 89 87 ARG A N 1
ATOM 702 C CA . ARG A 1 87 ? -6.973 -6.652 -2.537 1 89 87 ARG A CA 1
ATOM 703 C C . ARG A 1 87 ? -6.988 -5.25 -1.942 1 89 87 ARG A C 1
ATOM 705 O O . ARG A 1 87 ? -8.047 -4.738 -1.576 1 89 87 ARG A O 1
ATOM 712 N N . SER A 1 88 ? -5.793 -4.664 -1.842 1 90.62 88 SER A N 1
ATOM 713 C CA . SER A 1 88 ? -5.727 -3.301 -1.325 1 90.62 88 SER A CA 1
ATOM 714 C C . SER A 1 88 ? -4.422 -2.621 -1.723 1 90.62 88 SER A C 1
ATOM 716 O O . SER A 1 88 ? -3.434 -3.295 -2.031 1 90.62 88 SER A O 1
ATOM 718 N N . VAL A 1 89 ? -4.508 -1.394 -1.826 1 91.62 89 VAL A N 1
ATOM 719 C CA . VAL A 1 89 ? -3.35 -0.517 -1.958 1 91.62 89 VAL A CA 1
ATOM 720 C C . VAL A 1 89 ? -3.199 0.333 -0.698 1 91.62 89 VAL A C 1
ATOM 722 O O . VAL A 1 89 ? -4.133 1.036 -0.301 1 91.62 89 VAL A O 1
ATOM 725 N N . CYS A 1 90 ? -1.992 0.248 -0.138 1 88.31 90 CYS A N 1
ATOM 726 C CA . CYS A 1 90 ? -1.765 0.992 1.096 1 88.31 90 CYS A CA 1
ATOM 727 C C . CYS A 1 90 ? -0.651 2.016 0.918 1 88.31 90 CYS A C 1
ATOM 729 O O . CYS A 1 90 ? 0.365 1.73 0.282 1 88.31 90 CYS A O 1
ATOM 731 N N . LEU A 1 91 ? -0.922 3.143 1.471 1 90.19 91 LEU A N 1
ATOM 732 C CA . LEU A 1 91 ? 0.028 4.25 1.421 1 90.19 91 LEU A CA 1
ATOM 733 C C . LEU A 1 91 ? 0.592 4.543 2.807 1 90.19 91 LEU A C 1
ATOM 735 O O . LEU A 1 91 ? -0.162 4.816 3.744 1 90.19 91 LEU A O 1
ATOM 739 N N . PHE A 1 92 ? 1.858 4.492 2.871 1 87.12 92 PHE A N 1
ATOM 740 C CA . PHE A 1 92 ? 2.535 4.988 4.062 1 87.12 92 PHE A CA 1
ATOM 741 C C . PHE A 1 92 ? 2.988 6.43 3.865 1 87.12 92 PHE A C 1
ATOM 743 O O . PHE A 1 92 ? 3.84 6.711 3.018 1 87.12 92 PHE A O 1
ATOM 750 N N . GLU A 1 93 ? 2.438 7.234 4.715 1 88.75 93 GLU A N 1
ATOM 751 C CA . GLU A 1 93 ? 2.578 8.672 4.496 1 88.75 93 GLU A CA 1
ATOM 752 C C . GLU A 1 93 ? 3.232 9.352 5.695 1 88.75 93 GLU A C 1
ATOM 754 O O . GLU A 1 93 ? 2.994 8.961 6.84 1 88.75 93 GLU A O 1
ATOM 759 N N . GLU A 1 94 ? 4.004 10.328 5.359 1 87.56 94 GLU A N 1
ATOM 760 C CA . GLU A 1 94 ? 4.637 11.188 6.352 1 87.56 94 GLU A CA 1
ATOM 761 C C . GLU A 1 94 ? 4.215 12.641 6.172 1 87.56 94 GLU A C 1
ATOM 763 O O . GLU A 1 94 ? 4.246 13.172 5.059 1 87.56 94 GLU A O 1
ATOM 768 N N . TYR A 1 95 ? 3.807 13.266 7.297 1 90 95 TYR A N 1
ATOM 769 C CA . TYR A 1 95 ? 3.447 14.68 7.324 1 90 95 TYR A CA 1
ATOM 770 C C . TYR A 1 95 ? 4.371 15.453 8.25 1 90 95 TYR A C 1
ATOM 772 O O . TYR A 1 95 ? 4.32 15.289 9.469 1 90 95 TYR A O 1
ATOM 780 N N . ASP A 1 96 ? 5.18 16.266 7.613 1 93 96 ASP A N 1
ATOM 781 C CA . ASP A 1 96 ? 6.086 17.109 8.383 1 93 96 ASP A CA 1
ATOM 782 C C . ASP A 1 96 ? 5.438 18.453 8.711 1 93 96 ASP A C 1
ATOM 784 O O . ASP A 1 96 ? 5.871 19.5 8.219 1 93 96 ASP A O 1
ATOM 788 N N . TRP A 1 97 ? 4.594 18.516 9.695 1 90.69 97 TRP A N 1
ATOM 789 C CA . TRP A 1 97 ? 3.814 19.688 10.062 1 90.69 97 TRP A CA 1
ATOM 790 C C . TRP A 1 97 ? 4.715 20.781 10.625 1 90.69 97 TRP A C 1
ATOM 792 O O . TRP A 1 97 ? 4.434 21.969 10.469 1 90.69 97 TRP A O 1
ATOM 802 N N . PRO A 1 98 ? 5.754 20.375 11.344 1 91.38 98 PRO A N 1
ATOM 803 C CA . PRO A 1 98 ? 6.652 21.422 11.852 1 91.38 98 PRO A CA 1
ATOM 804 C C . PRO A 1 98 ? 7.168 22.344 10.75 1 91.38 98 PRO A C 1
ATOM 806 O O . PRO A 1 98 ? 7.355 23.547 10.984 1 91.38 98 PRO A O 1
ATOM 809 N N . LYS A 1 99 ? 7.34 21.812 9.625 1 90.44 99 LYS A N 1
ATOM 810 C CA . LYS A 1 99 ? 7.844 22.609 8.508 1 90.44 99 LYS A CA 1
ATOM 811 C C . LYS A 1 99 ? 6.809 23.641 8.062 1 90.44 99 LYS A C 1
ATOM 813 O O . LYS A 1 99 ? 7.16 24.688 7.512 1 90.44 99 LYS A O 1
ATOM 818 N N . ALA A 1 100 ? 5.617 23.312 8.266 1 87.19 100 ALA A N 1
ATOM 819 C CA . ALA A 1 100 ? 4.539 24.219 7.879 1 87.19 100 ALA A CA 1
ATOM 820 C C . ALA A 1 100 ? 4.215 25.203 9 1 87.19 100 ALA A C 1
ATOM 822 O O . ALA A 1 100 ? 3.428 26.125 8.82 1 87.19 100 ALA A O 1
ATOM 823 N N . TRP A 1 101 ? 4.93 24.969 10.086 1 87.94 101 TRP A N 1
ATOM 824 C CA . TRP A 1 101 ? 4.586 25.719 11.281 1 87.94 101 TRP A CA 1
ATOM 825 C C . TRP A 1 101 ? 5.273 27.094 11.289 1 87.94 101 TRP A C 1
ATOM 827 O O . TRP A 1 101 ? 6.492 27.172 11.133 1 87.94 101 TRP A O 1
ATOM 837 N N . ASN A 1 102 ? 4.496 28.078 11.32 1 86.81 102 ASN A N 1
ATOM 838 C CA . ASN A 1 102 ? 5.008 29.438 11.453 1 86.81 102 ASN A CA 1
ATOM 839 C C . ASN A 1 102 ? 4.84 29.984 12.867 1 86.81 102 ASN A C 1
ATOM 841 O O . ASN A 1 102 ? 3.717 30.25 13.305 1 86.81 102 ASN A O 1
ATOM 845 N N . PRO A 1 103 ? 5.906 30.203 13.539 1 84 103 PRO A N 1
ATOM 846 C CA . PRO A 1 103 ? 5.836 30.656 14.93 1 84 103 PRO A CA 1
ATOM 847 C C . PRO A 1 103 ? 5.129 32 15.078 1 84 103 PRO A C 1
ATOM 849 O O . PRO A 1 103 ? 4.527 32.281 16.109 1 84 103 PRO A O 1
ATOM 852 N N . LYS A 1 104 ? 5.238 32.812 14.016 1 86.56 104 LYS A N 1
ATOM 853 C CA . LYS A 1 104 ? 4.648 34.125 14.086 1 86.56 104 LYS A CA 1
ATOM 854 C C . LYS A 1 104 ? 3.135 34.062 14.266 1 86.56 104 LYS A C 1
ATOM 856 O O . LYS A 1 104 ? 2.549 34.844 15 1 86.56 104 LYS A O 1
ATOM 861 N N . PHE A 1 105 ? 2.582 33.031 13.648 1 87.31 105 PHE A N 1
ATOM 862 C CA . PHE A 1 105 ? 1.129 32.906 13.664 1 87.31 105 PHE A CA 1
ATOM 863 C C . PHE A 1 105 ? 0.672 31.953 14.758 1 87.31 105 PHE A C 1
ATOM 865 O O . PHE A 1 105 ? -0.527 31.812 15 1 87.31 105 PHE A O 1
ATOM 872 N N . ASN A 1 106 ? 1.605 31.297 15.453 1 81.31 106 ASN A N 1
ATOM 873 C CA . ASN A 1 106 ? 1.231 30.266 16.406 1 81.31 106 ASN A CA 1
ATOM 874 C C . ASN A 1 106 ? 1.943 30.453 17.75 1 81.31 106 ASN A C 1
ATOM 876 O O . ASN A 1 106 ? 2.273 29.484 18.422 1 81.31 106 ASN A O 1
ATOM 880 N N . ARG A 1 107 ? 1.953 31.75 18.062 1 80.69 107 ARG A N 1
ATOM 881 C CA . ARG A 1 107 ? 2.617 32.062 19.312 1 80.69 107 ARG A CA 1
ATOM 882 C C . ARG A 1 107 ? 1.952 31.359 20.484 1 80.69 107 ARG A C 1
ATOM 884 O O . ARG A 1 107 ? 0.725 31.375 20.609 1 80.69 107 ARG A O 1
ATOM 891 N N . GLY A 1 108 ? 2.83 30.672 21.25 1 83.5 108 GLY A N 1
ATOM 892 C CA . GLY A 1 108 ? 2.332 30.016 22.438 1 83.5 108 GLY A CA 1
ATOM 893 C C . GLY A 1 108 ? 1.867 28.594 22.188 1 83.5 108 GLY A C 1
ATOM 894 O O . GLY A 1 108 ? 1.528 27.875 23.141 1 83.5 108 GLY A O 1
ATOM 895 N N . LYS A 1 109 ? 1.835 28.359 20.969 1 85.62 109 LYS A N 1
ATOM 896 C CA . LYS A 1 109 ? 1.393 27 20.672 1 85.62 109 LYS A CA 1
ATOM 897 C C . LYS A 1 109 ? 2.582 26.062 20.5 1 85.62 109 LYS A C 1
ATOM 899 O O . LYS A 1 109 ? 3.678 26.5 20.141 1 85.62 109 LYS A O 1
ATOM 904 N N . LYS A 1 110 ? 2.346 24.906 20.859 1 89.81 110 LYS A N 1
ATOM 905 C CA . LYS A 1 110 ? 3.377 23.891 20.688 1 89.81 110 LYS A CA 1
ATOM 906 C C . LYS A 1 110 ? 3.557 23.547 19.203 1 89.81 110 LYS A C 1
ATOM 908 O O . LYS A 1 110 ? 2.576 23.438 18.469 1 89.81 110 LYS A O 1
ATOM 913 N N . VAL A 1 111 ? 4.805 23.406 18.781 1 88.5 111 VAL A N 1
ATOM 914 C CA . VAL A 1 111 ? 5.129 22.953 17.438 1 88.5 111 VAL A CA 1
ATOM 915 C C . VAL A 1 111 ? 4.578 21.531 17.219 1 88.5 111 VAL A C 1
ATOM 917 O O . VAL A 1 111 ? 4.789 20.656 18.047 1 88.5 111 VAL A O 1
ATOM 920 N N . PRO A 1 112 ? 3.811 21.391 16.109 1 89 112 PRO A N 1
ATOM 921 C CA . PRO A 1 112 ? 3.301 20.031 15.859 1 89 112 PRO A CA 1
ATOM 922 C C . PRO A 1 112 ? 4.414 19.031 15.602 1 89 112 PRO A C 1
ATOM 924 O O . PRO A 1 112 ? 5.523 19.406 15.219 1 89 112 PRO A O 1
ATOM 927 N N . GLU A 1 113 ? 4.086 17.797 15.859 1 87.88 113 GLU A N 1
ATOM 928 C CA . GLU A 1 113 ? 5.027 16.703 15.594 1 87.88 113 GLU A CA 1
ATOM 929 C C . GLU A 1 113 ? 4.855 16.156 14.188 1 87.88 113 GLU A C 1
ATOM 931 O O . GLU A 1 113 ? 3.836 16.391 13.539 1 87.88 113 GLU A O 1
ATOM 936 N N . ILE A 1 114 ? 5.934 15.492 13.742 1 88.06 114 ILE A N 1
ATOM 937 C CA . ILE A 1 114 ? 5.812 14.719 12.516 1 88.06 114 ILE A CA 1
ATOM 938 C C . ILE A 1 114 ? 4.777 13.609 12.703 1 88.06 114 ILE A C 1
ATOM 940 O O . ILE A 1 114 ? 4.75 12.953 13.75 1 88.06 114 ILE A O 1
ATOM 944 N N . GLU A 1 115 ? 3.91 13.508 11.68 1 84.62 115 GLU A N 1
ATOM 945 C CA . GLU A 1 115 ? 2.867 12.484 11.734 1 84.62 115 GLU A CA 1
ATOM 946 C C . GLU A 1 115 ? 3.041 11.461 10.617 1 84.62 115 GLU A C 1
ATOM 948 O O . GLU A 1 115 ? 3.377 11.812 9.484 1 84.62 115 GLU A O 1
ATOM 953 N N . PHE A 1 116 ? 2.799 10.188 11.039 1 82.25 116 PHE A N 1
ATOM 954 C CA . PHE A 1 116 ? 2.768 9.102 10.07 1 82.25 116 PHE A CA 1
ATOM 955 C C . PHE A 1 116 ? 1.359 8.539 9.93 1 82.25 116 PHE A C 1
ATOM 957 O O . PHE A 1 116 ? 0.59 8.539 10.898 1 82.25 116 PHE A O 1
ATOM 964 N N . SER A 1 117 ? 1.051 8.156 8.734 1 83.94 117 SER A N 1
ATOM 965 C CA . SER A 1 117 ? -0.259 7.562 8.492 1 83.94 117 SER A CA 1
ATOM 966 C C . SER A 1 117 ? -0.159 6.387 7.527 1 83.94 117 SER A C 1
ATOM 968 O O . SER A 1 117 ? 0.629 6.418 6.578 1 83.94 117 SER A O 1
ATOM 970 N N . LEU A 1 118 ? -0.875 5.371 7.895 1 84.75 118 LEU A N 1
ATOM 971 C CA . LEU A 1 118 ? -1.124 4.285 6.949 1 84.75 118 LEU A CA 1
ATOM 972 C C . LEU A 1 118 ? -2.572 4.301 6.473 1 84.75 118 LEU A C 1
ATOM 974 O O . LEU A 1 118 ? -3.498 4.215 7.285 1 84.75 118 LEU A O 1
ATOM 978 N N . ARG A 1 119 ? -2.713 4.445 5.188 1 89.25 119 ARG A N 1
ATOM 979 C CA . ARG A 1 119 ? -4.035 4.465 4.574 1 89.25 119 ARG A CA 1
ATOM 980 C C . ARG A 1 119 ? -4.168 3.371 3.518 1 89.25 119 ARG A C 1
ATOM 982 O O . ARG A 1 119 ? -3.33 3.268 2.617 1 89.25 119 ARG A O 1
ATOM 989 N N . CYS A 1 120 ? -5.188 2.623 3.627 1 89.38 120 CYS A N 1
ATOM 990 C CA . CYS A 1 120 ? -5.395 1.546 2.666 1 89.38 120 CYS A CA 1
ATOM 991 C C . CYS A 1 120 ? -6.723 1.709 1.94 1 89.38 120 CYS A C 1
ATOM 993 O O . CYS A 1 120 ? -7.723 2.092 2.549 1 89.38 120 CYS A O 1
ATOM 995 N N . ILE A 1 121 ? -6.668 1.426 0.652 1 92.94 121 ILE A N 1
ATOM 996 C CA . ILE A 1 121 ? -7.836 1.528 -0.215 1 92.94 121 ILE A CA 1
ATOM 997 C C . ILE A 1 121 ? -8.148 0.164 -0.829 1 92.94 121 ILE A C 1
ATOM 999 O O . ILE A 1 121 ? -7.234 -0.564 -1.228 1 92.94 121 ILE A O 1
ATOM 1003 N N . CYS A 1 122 ? -9.414 -0.148 -0.898 1 92.44 122 CYS A N 1
ATOM 1004 C CA . CYS A 1 122 ? -9.859 -1.398 -1.505 1 92.44 122 CYS A CA 1
ATOM 1005 C C . CYS A 1 122 ? -11.195 -1.217 -2.215 1 92.44 122 CYS A C 1
ATOM 1007 O O . CYS A 1 122 ? -11.852 -0.183 -2.064 1 92.44 122 CYS A O 1
ATOM 1009 N N . ASN A 1 123 ? -11.594 -2.217 -3.072 1 92.06 123 ASN A N 1
ATOM 1010 C CA . ASN A 1 123 ? -12.742 -1.923 -3.93 1 92.06 123 ASN A CA 1
ATOM 1011 C C . ASN A 1 123 ? -13.727 -3.086 -3.963 1 92.06 123 ASN A C 1
ATOM 1013 O O . ASN A 1 123 ? -14.469 -3.252 -4.938 1 92.06 123 ASN A O 1
ATOM 1017 N N . THR A 1 124 ? -13.742 -3.885 -2.969 1 90.69 124 THR A N 1
ATOM 1018 C CA . THR A 1 124 ? -14.75 -4.93 -2.846 1 90.69 124 THR A CA 1
ATOM 1019 C C . THR A 1 124 ? -15.617 -4.707 -1.61 1 90.69 124 THR A C 1
ATOM 1021 O O . THR A 1 124 ? -15.258 -3.926 -0.727 1 90.69 124 THR A O 1
ATOM 1024 N N . ASP A 1 125 ? -16.703 -5.395 -1.514 1 92.25 125 ASP A N 1
ATOM 1025 C CA . ASP A 1 125 ? -17.625 -5.219 -0.396 1 92.25 125 ASP A CA 1
ATOM 1026 C C . ASP A 1 125 ? -16.938 -5.52 0.935 1 92.25 125 ASP A C 1
ATOM 1028 O O . ASP A 1 125 ? -16.281 -6.555 1.079 1 92.25 125 ASP A O 1
ATOM 1032 N N . LEU A 1 126 ? -17.016 -4.531 1.841 1 91.75 126 LEU A N 1
ATOM 1033 C CA . LEU A 1 126 ? -16.672 -4.691 3.246 1 91.75 126 LEU A CA 1
ATOM 1034 C C . LEU A 1 126 ? -15.172 -4.961 3.404 1 91.75 126 LEU A C 1
ATOM 1036 O O . LEU A 1 126 ? -14.742 -5.508 4.422 1 91.75 126 LEU A O 1
ATOM 1040 N N . CYS A 1 127 ? -14.445 -4.559 2.422 1 88.62 127 CYS A N 1
ATOM 1041 C CA . CYS A 1 127 ? -13.023 -4.883 2.418 1 88.62 127 CYS A CA 1
ATOM 1042 C C . CYS A 1 127 ? -12.273 -4.055 3.457 1 88.62 127 CYS A C 1
ATOM 1044 O O . CYS A 1 127 ? -11.133 -4.363 3.793 1 88.62 127 CYS A O 1
ATOM 1046 N N . ASN A 1 128 ? -12.891 -3.006 4.008 1 90.06 128 ASN A N 1
ATOM 1047 C CA . ASN A 1 128 ? -12.188 -2.121 4.926 1 90.06 128 ASN A CA 1
ATOM 1048 C C . ASN A 1 128 ? -12.578 -2.381 6.375 1 90.06 128 ASN A C 1
ATOM 1050 O O . ASN A 1 128 ? -12.602 -1.459 7.191 1 90.06 128 ASN A O 1
ATOM 1054 N N . SER A 1 129 ? -12.836 -3.627 6.57 1 85.56 129 SER A N 1
ATOM 1055 C CA . SER A 1 129 ? -13.141 -3.982 7.953 1 85.56 129 SER A CA 1
ATOM 1056 C C . SER A 1 129 ? -11.969 -3.674 8.875 1 85.56 129 SER A C 1
ATOM 1058 O O . SER A 1 129 ? -10.844 -4.105 8.625 1 85.56 129 SER A O 1
ATOM 1060 N N . PRO A 1 130 ? -12.203 -2.906 9.93 1 72.38 130 PRO A N 1
ATOM 1061 C CA . PRO A 1 130 ? -11.094 -2.555 10.82 1 72.38 130 PRO A CA 1
ATOM 1062 C C . PRO A 1 130 ? -10.406 -3.779 11.414 1 72.38 130 PRO A C 1
ATOM 1064 O O . PRO A 1 130 ? -9.203 -3.742 11.695 1 72.38 130 PRO A O 1
ATOM 1067 N N . ASN A 1 131 ? -11.055 -4.914 11.648 1 64.88 131 ASN A N 1
ATOM 1068 C CA . ASN A 1 131 ? -10.492 -6.102 12.281 1 64.88 131 ASN A CA 1
ATOM 1069 C C . ASN A 1 131 ? -9.641 -6.91 11.305 1 64.88 131 ASN A C 1
ATOM 1071 O O . ASN A 1 131 ? -8.641 -7.504 11.695 1 64.88 131 ASN A O 1
ATOM 1075 N N . SER A 1 132 ? -10.016 -6.879 10.062 1 59.53 132 SER A N 1
ATOM 1076 C CA . SER A 1 132 ? -9.352 -7.758 9.102 1 59.53 132 SER A CA 1
ATOM 1077 C C . SER A 1 132 ? -8.008 -7.172 8.664 1 59.53 132 SER A C 1
ATOM 1079 O O . SER A 1 132 ? -7.02 -7.898 8.539 1 59.53 132 SER A O 1
ATOM 1081 N N . PHE A 1 133 ? -7.98 -5.879 8.469 1 57.22 133 PHE A N 1
ATOM 1082 C CA . PHE A 1 133 ? -6.773 -5.301 7.883 1 57.22 133 PHE A CA 1
ATOM 1083 C C . PHE A 1 133 ? -5.609 -5.383 8.859 1 57.22 133 PHE A C 1
ATOM 1085 O O . PHE A 1 133 ? -4.488 -5.719 8.477 1 57.22 133 PHE A O 1
ATOM 1092 N N . SER A 1 134 ? -5.996 -5.129 10.094 1 53.75 134 SER A N 1
ATOM 1093 C CA . SER A 1 134 ? -4.953 -5.211 11.109 1 53.75 134 SER A CA 1
ATOM 1094 C C . SER A 1 134 ? -4.383 -6.621 11.195 1 53.75 134 SER A C 1
ATOM 1096 O O . SER A 1 134 ? -3.166 -6.801 11.305 1 53.75 134 SER A O 1
ATOM 1098 N N . SER A 1 135 ? -5.297 -7.496 11.172 1 54.94 135 SER A N 1
ATOM 1099 C CA . SER A 1 135 ? -4.828 -8.875 11.22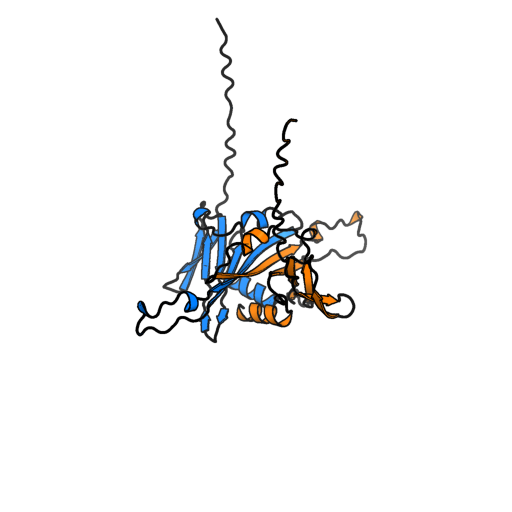7 1 54.94 135 SER A CA 1
ATOM 1100 C C . SER A 1 135 ? -3.988 -9.219 10 1 54.94 135 SER A C 1
ATOM 1102 O O . SER A 1 135 ? -2.994 -9.945 10.109 1 54.94 135 SER A O 1
ATOM 1104 N N . HIS A 1 136 ? -4.469 -8.633 8.992 1 53.03 136 HIS A N 1
ATOM 1105 C CA . HIS A 1 136 ? -3.758 -8.906 7.746 1 53.03 136 HIS A CA 1
ATOM 1106 C C . HIS A 1 136 ? -2.367 -8.273 7.758 1 53.03 136 HIS A C 1
ATOM 1108 O O . HIS A 1 136 ? -1.381 -8.938 7.426 1 53.03 136 HIS A O 1
ATOM 1114 N N . ILE A 1 137 ? -2.383 -7.062 8.188 1 55.41 137 ILE A N 1
ATOM 1115 C CA . ILE A 1 137 ? -1.096 -6.379 8.258 1 55.41 137 ILE A CA 1
ATOM 1116 C C . ILE A 1 137 ? -0.222 -7.027 9.328 1 55.41 137 ILE A C 1
ATOM 1118 O O . ILE A 1 137 ? 0.986 -7.191 9.133 1 55.41 137 ILE A O 1
ATOM 1122 N N . ASN A 1 138 ? -0.942 -7.461 10.391 1 53.41 138 ASN A N 1
ATOM 1123 C CA . ASN A 1 138 ? -0.21 -8.125 11.461 1 53.41 138 ASN A CA 1
ATOM 1124 C C . ASN A 1 138 ? 0.417 -9.43 10.992 1 53.41 138 ASN A C 1
ATOM 1126 O O . ASN A 1 138 ? 1.456 -9.852 11.5 1 53.41 138 ASN A O 1
ATOM 1130 N N . SER A 1 139 ? -0.246 -10.016 10.117 1 46.75 139 SER A N 1
ATOM 1131 C CA . SER A 1 139 ? 0.314 -11.258 9.594 1 46.75 139 SER A CA 1
ATOM 1132 C C . SER A 1 139 ? 1.488 -10.984 8.664 1 46.75 139 SER A C 1
ATOM 1134 O O . SER A 1 139 ? 2.234 -11.898 8.312 1 46.75 139 SER A O 1
ATOM 1136 N N . LEU A 1 140 ? 1.492 -9.867 8.281 1 43.84 140 LEU A N 1
ATOM 1137 C CA . LEU A 1 140 ? 2.572 -9.453 7.395 1 43.84 140 LEU A CA 1
ATOM 1138 C C . LEU A 1 140 ? 3.785 -8.992 8.195 1 43.84 140 LEU A C 1
ATOM 1140 O O . LEU A 1 140 ? 4.879 -8.852 7.641 1 43.84 140 LEU A O 1
ATOM 1144 N N . ALA A 1 141 ? 3.576 -8.688 9.453 1 41 141 ALA A N 1
ATOM 1145 C CA . ALA A 1 141 ? 4.625 -8.227 10.359 1 41 141 ALA A CA 1
ATOM 1146 C C . ALA A 1 141 ? 5.348 -9.398 11.008 1 41 141 ALA A C 1
ATOM 1148 O O . ALA A 1 141 ? 4.742 -10.453 11.25 1 41 141 ALA A O 1
ATOM 1149 N N . MET B 1 1 ? 27.391 35.781 -51.188 1 30.27 1 MET B N 1
ATOM 1150 C CA . MET B 1 1 ? 27.922 35.188 -49.969 1 30.27 1 MET B CA 1
ATOM 1151 C C . MET B 1 1 ? 26.875 35.156 -48.875 1 30.27 1 MET B C 1
ATOM 1153 O O . MET B 1 1 ? 26.531 36.188 -48.312 1 30.27 1 MET B O 1
ATOM 1157 N N . ALA B 1 2 ? 25.781 34.344 -49.094 1 44.03 2 ALA B N 1
ATOM 1158 C CA . ALA B 1 2 ? 24.656 34.125 -48.156 1 44.03 2 ALA B CA 1
ATOM 1159 C C . ALA B 1 2 ? 25.156 33.594 -46.812 1 44.03 2 ALA B C 1
ATOM 1161 O O . ALA B 1 2 ? 25.969 32.688 -46.781 1 44.03 2 ALA B O 1
ATOM 1162 N N . THR B 1 3 ? 25.203 34.531 -45.75 1 44.75 3 THR B N 1
ATOM 1163 C CA . THR B 1 3 ? 25.516 34.18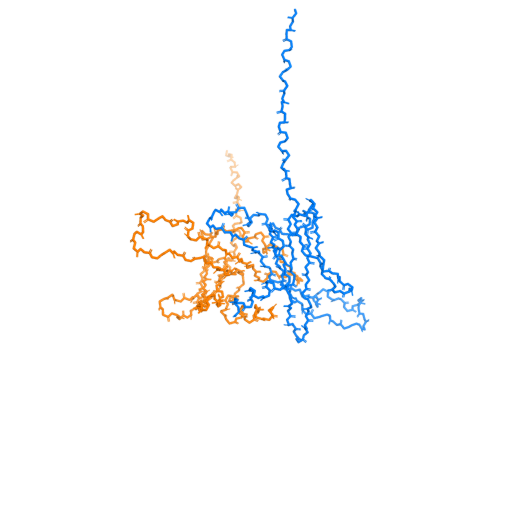8 -44.375 1 44.75 3 THR B CA 1
ATOM 1164 C C . THR B 1 3 ? 24.531 33.156 -43.844 1 44.75 3 THR B C 1
ATOM 1166 O O . THR B 1 3 ? 23.328 33.406 -43.75 1 44.75 3 THR B O 1
ATOM 1169 N N . LEU B 1 4 ? 24.766 31.875 -44.125 1 49.5 4 LEU B N 1
ATOM 1170 C CA . LEU B 1 4 ? 24.078 30.781 -43.469 1 49.5 4 LEU B CA 1
ATOM 1171 C C . LEU B 1 4 ? 24.188 30.922 -41.938 1 49.5 4 LEU B C 1
ATOM 1173 O O . LEU B 1 4 ? 25.281 30.875 -41.375 1 49.5 4 LEU B O 1
ATOM 1177 N N . SER B 1 5 ? 23.344 31.734 -41.281 1 44.44 5 SER B N 1
ATOM 1178 C CA . SER B 1 5 ? 23.234 31.781 -39.812 1 44.44 5 SER B CA 1
ATOM 1179 C C . SER B 1 5 ? 22.906 30.391 -39.25 1 44.44 5 SER B C 1
ATOM 1181 O O . SER B 1 5 ? 21.844 29.844 -39.531 1 44.44 5 SER B O 1
ATOM 1183 N N . LEU B 1 6 ? 23.891 29.484 -38.938 1 44.84 6 LEU B N 1
ATOM 1184 C CA . LEU B 1 6 ? 23.75 28.266 -38.156 1 44.84 6 LEU B CA 1
ATOM 1185 C C . LEU B 1 6 ? 23.25 28.594 -36.75 1 44.84 6 LEU B C 1
ATOM 1187 O O . LEU B 1 6 ? 23.953 29.219 -35.969 1 44.84 6 LEU B O 1
ATOM 1191 N N . LYS B 1 7 ? 21.906 28.812 -36.531 1 44.5 7 LYS B N 1
ATOM 1192 C CA . LYS B 1 7 ? 21.359 28.766 -35.188 1 44.5 7 LYS B CA 1
ATOM 1193 C C . LYS B 1 7 ? 21.719 27.469 -34.5 1 44.5 7 LYS B C 1
ATOM 1195 O O . LYS B 1 7 ? 21.328 26.375 -34.938 1 44.5 7 LYS B O 1
ATOM 1200 N N . LEU B 1 8 ? 22.828 27.375 -33.688 1 43.19 8 LEU B N 1
ATOM 1201 C CA . LEU B 1 8 ? 23.172 26.312 -32.719 1 43.19 8 LEU B CA 1
ATOM 1202 C C . LEU B 1 8 ? 22.031 26.078 -31.75 1 43.19 8 LEU B C 1
ATOM 1204 O O . LEU B 1 8 ? 21.703 26.938 -30.938 1 43.19 8 LEU B O 1
ATOM 1208 N N . LEU B 1 9 ? 21 25.297 -32.062 1 42.06 9 LEU B N 1
ATOM 1209 C CA . LEU B 1 9 ? 20.031 24.781 -31.109 1 42.06 9 LEU B CA 1
ATOM 1210 C C . LEU B 1 9 ? 20.75 24.031 -29.984 1 42.06 9 LEU B C 1
ATOM 1212 O O . LEU B 1 9 ? 21.359 22.984 -30.219 1 42.06 9 LEU B O 1
ATOM 1216 N N . PHE B 1 10 ? 21.25 24.781 -28.938 1 41.62 10 PHE B N 1
ATOM 1217 C CA . PHE B 1 10 ? 21.719 24.172 -27.688 1 41.62 10 PHE B CA 1
ATOM 1218 C C . PHE B 1 10 ? 20.625 23.312 -27.062 1 41.62 10 PHE B C 1
ATOM 1220 O O . PHE B 1 10 ? 19.641 23.859 -26.531 1 41.62 10 PHE B O 1
ATOM 1227 N N . ILE B 1 11 ? 20.453 22.094 -27.516 1 38.72 11 ILE B N 1
ATOM 1228 C CA . ILE B 1 11 ? 19.672 21.094 -26.781 1 38.72 11 ILE B CA 1
ATOM 1229 C C . ILE B 1 11 ? 20.25 20.938 -25.375 1 38.72 11 ILE B C 1
ATOM 1231 O O . ILE B 1 11 ? 21.375 20.484 -25.203 1 38.72 11 ILE B O 1
ATOM 1235 N N . PHE B 1 12 ? 19.953 21.859 -24.438 1 38.34 12 PHE B N 1
ATOM 1236 C CA . PHE B 1 12 ? 20.172 21.641 -23.016 1 38.34 12 PHE B CA 1
ATOM 1237 C C . PHE B 1 12 ? 19.672 20.281 -22.578 1 38.34 12 PHE B C 1
ATOM 1239 O O . PHE B 1 12 ? 18.469 20.062 -22.438 1 38.34 12 PHE B O 1
ATOM 1246 N N . MET B 1 13 ? 20.406 19.234 -22.953 1 37.94 13 MET B N 1
ATOM 1247 C CA . MET B 1 13 ? 20.219 17.953 -22.266 1 37.94 13 MET B CA 1
ATOM 1248 C C . MET B 1 13 ? 20.359 18.141 -20.75 1 37.94 13 MET B C 1
ATOM 1250 O O . MET B 1 13 ? 21.453 18.375 -20.25 1 37.94 13 MET B O 1
ATOM 1254 N N . ILE B 1 14 ? 19.484 18.719 -20.062 1 36.25 14 ILE B N 1
ATOM 1255 C CA . ILE B 1 14 ? 19.469 18.594 -18.609 1 36.25 14 ILE B CA 1
ATOM 1256 C C . ILE B 1 14 ? 19.734 17.125 -18.234 1 36.25 14 ILE B C 1
ATOM 1258 O O . ILE B 1 14 ? 18.891 16.266 -18.469 1 36.25 14 ILE B O 1
ATOM 1262 N N . ALA B 1 15 ? 20.969 16.75 -18.203 1 36 15 ALA B N 1
ATOM 1263 C CA . ALA B 1 15 ? 21.344 15.523 -17.516 1 36 15 ALA B CA 1
ATOM 1264 C C . ALA B 1 15 ? 20.688 15.438 -16.141 1 36 15 ALA B C 1
ATOM 1266 O O . ALA B 1 15 ? 20.984 16.234 -15.258 1 36 15 ALA B O 1
ATOM 1267 N N . LYS B 1 16 ? 19.438 15.086 -16.094 1 41.81 16 LYS B N 1
ATOM 1268 C CA . LYS B 1 16 ? 19 14.695 -14.766 1 41.81 16 LYS B CA 1
ATOM 1269 C C . LYS B 1 16 ? 20.094 13.961 -14.008 1 41.81 16 LYS B C 1
ATOM 1271 O O . LYS B 1 16 ? 20.625 12.961 -14.492 1 41.81 16 LYS B O 1
ATOM 1276 N N . ILE B 1 17 ? 21 14.594 -13.43 1 45.03 17 ILE B N 1
ATOM 1277 C CA . ILE B 1 17 ? 21.859 13.891 -12.477 1 45.03 17 ILE B CA 1
ATOM 1278 C C . ILE B 1 17 ? 21.094 12.719 -11.859 1 45.03 17 ILE B C 1
ATOM 1280 O O . ILE B 1 17 ? 20.125 12.922 -11.141 1 45.03 17 ILE B O 1
ATOM 1284 N N . ALA B 1 18 ? 20.844 11.789 -12.648 1 50.81 18 ALA B N 1
ATOM 1285 C CA . ALA B 1 18 ? 20.188 10.578 -12.164 1 50.81 18 ALA B CA 1
ATOM 1286 C C . ALA B 1 18 ? 20.844 10.078 -10.883 1 50.81 18 ALA B C 1
ATOM 1288 O O . ALA B 1 18 ? 22.016 9.719 -10.875 1 50.81 18 ALA B O 1
ATOM 1289 N N . PHE B 1 19 ? 20.703 10.766 -9.727 1 64.88 19 PHE B N 1
ATOM 1290 C CA . PHE B 1 19 ? 21.234 10.172 -8.5 1 64.88 19 PHE B CA 1
ATOM 1291 C C . PHE B 1 19 ? 20.828 8.711 -8.398 1 64.88 19 PHE B C 1
ATOM 1293 O O . PHE B 1 19 ? 19.688 8.344 -8.727 1 64.88 19 PHE B O 1
ATOM 1300 N N . SER B 1 20 ? 21.859 7.828 -8.336 1 86.06 20 SER B N 1
ATOM 1301 C CA . SER B 1 20 ? 21.734 6.379 -8.227 1 86.06 20 SER B CA 1
ATOM 1302 C C . SER B 1 20 ? 20.984 5.98 -6.961 1 86.06 20 SER B C 1
ATOM 1304 O O . SER B 1 20 ? 21.391 6.355 -5.855 1 86.06 20 SER B O 1
ATOM 1306 N N . LEU B 1 21 ? 19.938 5.348 -7.059 1 94.56 21 LEU B N 1
ATOM 1307 C CA . LEU B 1 21 ? 19.172 4.848 -5.922 1 94.56 21 LEU B CA 1
ATOM 1308 C C . LEU B 1 21 ? 19.875 3.658 -5.273 1 94.56 21 LEU B C 1
ATOM 1310 O O . LEU B 1 21 ? 20.391 2.783 -5.969 1 94.56 21 LEU B O 1
ATOM 1314 N N . LYS B 1 22 ? 20.016 3.697 -3.928 1 96.12 22 LYS B N 1
ATOM 1315 C CA . LYS B 1 22 ? 20.562 2.584 -3.158 1 96.12 22 LYS B CA 1
ATOM 1316 C C . LYS B 1 22 ? 19.453 1.74 -2.543 1 96.12 22 LYS B C 1
ATOM 1318 O O . LYS B 1 22 ? 18.547 2.273 -1.907 1 96.12 22 LYS B O 1
ATOM 1323 N N . CYS B 1 23 ? 19.531 0.437 -2.766 1 95.81 23 CYS B N 1
ATOM 1324 C CA . CYS B 1 23 ? 18.531 -0.478 -2.229 1 95.81 23 CYS B CA 1
ATOM 1325 C C . CYS B 1 23 ? 19.188 -1.671 -1.548 1 95.81 23 CYS B C 1
ATOM 1327 O O . CYS B 1 23 ? 20.344 -1.99 -1.829 1 95.81 23 CYS B O 1
ATOM 1329 N N . TYR B 1 24 ? 18.438 -2.27 -0.624 1 94.19 24 TYR B N 1
ATOM 1330 C CA . TYR B 1 24 ? 18.797 -3.6 -0.142 1 94.19 24 TYR B CA 1
ATOM 1331 C C . TYR B 1 24 ? 18.344 -4.676 -1.124 1 94.19 24 TYR B C 1
ATOM 1333 O O . TYR B 1 24 ? 17.281 -4.562 -1.729 1 94.19 24 TYR B O 1
ATOM 1341 N N . GLN B 1 25 ? 19.188 -5.672 -1.258 1 95.56 25 GLN B N 1
ATOM 1342 C CA . GLN B 1 25 ? 18.844 -6.816 -2.094 1 95.56 25 GLN B CA 1
ATOM 1343 C C . GLN B 1 25 ? 19.094 -8.133 -1.362 1 95.56 25 GLN B C 1
ATOM 1345 O O . GLN B 1 25 ? 20.203 -8.359 -0.862 1 95.56 25 GLN B O 1
ATOM 1350 N N . SER B 1 26 ? 18 -8.93 -1.335 1 93.25 26 SER B N 1
ATOM 1351 C CA . SER B 1 26 ? 18.125 -10.25 -0.731 1 93.25 26 SER B CA 1
ATOM 1352 C C . SER B 1 26 ? 18.625 -11.273 -1.745 1 93.25 26 SER B C 1
ATOM 1354 O O . SER B 1 26 ? 18.156 -11.305 -2.885 1 93.25 26 SER B O 1
ATOM 1356 N N . ASN B 1 27 ? 19.547 -12.094 -1.268 1 91.56 27 ASN B N 1
ATOM 1357 C CA . ASN B 1 27 ? 19.922 -13.281 -2.037 1 91.56 27 ASN B CA 1
ATOM 1358 C C . ASN B 1 27 ? 18.953 -14.438 -1.777 1 91.56 27 ASN B C 1
ATOM 1360 O O . ASN B 1 27 ? 18.891 -14.953 -0.66 1 91.56 27 ASN B O 1
ATOM 1364 N N . ARG B 1 28 ? 18.375 -14.836 -2.799 1 82.94 28 ARG B N 1
ATOM 1365 C CA . ARG B 1 28 ? 17.328 -15.836 -2.639 1 82.94 28 ARG B CA 1
ATOM 1366 C C . ARG B 1 28 ? 17.922 -17.172 -2.215 1 82.94 28 ARG B C 1
ATOM 1368 O O . ARG B 1 28 ? 17.266 -17.953 -1.502 1 82.94 28 ARG B O 1
ATOM 1375 N N . GLU B 1 29 ? 19.062 -17.484 -2.553 1 86.19 29 GLU B N 1
ATOM 1376 C CA . GLU B 1 29 ? 19.688 -18.766 -2.275 1 86.19 29 GLU B CA 1
ATOM 1377 C C . GLU B 1 29 ? 20.312 -18.781 -0.881 1 86.19 29 GLU B C 1
ATOM 1379 O O . GLU B 1 29 ? 20.141 -19.75 -0.137 1 86.19 29 GLU B O 1
ATOM 1384 N N . THR B 1 30 ? 20.984 -17.75 -0.423 1 87.31 30 THR B N 1
ATOM 1385 C CA . THR B 1 30 ? 21.766 -17.766 0.813 1 87.31 30 THR B CA 1
ATOM 1386 C C . THR B 1 30 ? 21.016 -17.047 1.929 1 87.31 30 THR B C 1
ATOM 1388 O O . THR B 1 30 ? 21.312 -17.219 3.109 1 87.31 30 THR B O 1
ATOM 1391 N N . GLY B 1 31 ? 20.078 -16.172 1.499 1 83.38 31 GLY B N 1
ATOM 1392 C CA . GLY B 1 31 ? 19.375 -15.359 2.486 1 83.38 31 GLY B CA 1
ATOM 1393 C C . GLY B 1 31 ? 20.156 -14.109 2.877 1 83.38 31 GLY B C 1
ATOM 1394 O O . GLY B 1 31 ? 19.688 -13.312 3.686 1 83.38 31 GLY B O 1
ATOM 1395 N N . GLU B 1 32 ? 21.312 -13.93 2.324 1 90.19 32 GLU B N 1
ATOM 1396 C CA . GLU B 1 32 ? 22.141 -12.758 2.617 1 90.19 32 GLU B CA 1
ATOM 1397 C C . GLU B 1 32 ? 21.516 -11.492 2.049 1 90.19 32 GLU B C 1
ATOM 1399 O O . GLU B 1 32 ? 20.891 -11.516 0.983 1 90.19 32 GLU B O 1
ATOM 1404 N N . ILE B 1 33 ? 21.656 -10.414 2.758 1 90.31 33 ILE B N 1
ATOM 1405 C CA . ILE B 1 33 ? 21.172 -9.109 2.322 1 90.31 33 ILE B CA 1
ATOM 1406 C C . ILE B 1 33 ? 22.359 -8.211 1.97 1 90.31 33 ILE B C 1
ATOM 1408 O O . ILE B 1 33 ? 23.266 -8.031 2.775 1 90.31 33 ILE B O 1
ATOM 1412 N N . ASN B 1 34 ? 22.359 -7.691 0.787 1 94.56 34 ASN B N 1
ATOM 1413 C CA . ASN B 1 34 ? 23.422 -6.809 0.314 1 94.56 34 ASN B CA 1
ATOM 1414 C C . ASN B 1 34 ? 22.875 -5.438 -0.08 1 94.56 34 ASN B C 1
ATOM 1416 O O . ASN B 1 34 ? 21.688 -5.293 -0.35 1 94.56 34 ASN B O 1
ATOM 1420 N N . LEU B 1 35 ? 23.781 -4.512 -0.077 1 95.19 35 LEU B N 1
ATOM 1421 C CA . LEU B 1 35 ? 23.453 -3.199 -0.621 1 95.19 35 LEU B CA 1
ATOM 1422 C C . LEU B 1 35 ? 23.781 -3.127 -2.105 1 95.19 35 LEU B C 1
ATOM 1424 O O . LEU B 1 35 ? 24.859 -3.553 -2.525 1 95.19 35 LEU B O 1
ATOM 1428 N N . ILE B 1 36 ? 22.844 -2.635 -2.883 1 95.88 36 ILE B N 1
ATOM 1429 C CA . ILE B 1 36 ? 23.094 -2.424 -4.305 1 95.88 36 ILE B CA 1
ATOM 1430 C C . ILE B 1 36 ? 22.844 -0.961 -4.66 1 95.88 36 ILE B C 1
ATOM 1432 O O . ILE B 1 36 ? 22.016 -0.294 -4.031 1 95.88 36 ILE B O 1
ATOM 1436 N N . GLU B 1 37 ? 23.641 -0.556 -5.527 1 94.5 37 GLU B N 1
ATOM 1437 C CA . GLU B 1 37 ? 23.516 0.78 -6.102 1 94.5 37 GLU B CA 1
ATOM 1438 C C . GLU B 1 37 ? 23.703 0.744 -7.617 1 94.5 37 GLU B C 1
ATOM 1440 O O . GLU B 1 37 ? 24.688 0.197 -8.117 1 94.5 37 GLU B O 1
ATOM 1445 N N . ASP B 1 38 ? 22.672 1.253 -8.289 1 92.25 38 ASP B N 1
ATOM 1446 C CA . ASP B 1 38 ? 22.672 1.242 -9.75 1 92.25 38 ASP B CA 1
ATOM 1447 C C . ASP B 1 38 ? 21.859 2.416 -10.305 1 92.25 38 ASP B C 1
ATOM 1449 O O . ASP B 1 38 ? 20.766 2.715 -9.82 1 92.25 38 ASP B O 1
ATOM 1453 N N . ASP B 1 39 ? 22.359 2.986 -11.305 1 92.12 39 ASP B N 1
ATOM 1454 C CA . ASP B 1 39 ? 21.734 4.168 -11.891 1 92.12 39 ASP B CA 1
ATOM 1455 C C . ASP B 1 39 ? 20.406 3.814 -12.547 1 92.12 39 ASP B C 1
ATOM 1457 O O . ASP B 1 39 ? 19.562 4.688 -12.758 1 92.12 39 ASP B O 1
ATOM 1461 N N . ALA B 1 40 ? 20.312 2.564 -12.852 1 93.56 40 ALA B N 1
ATOM 1462 C CA . ALA B 1 40 ? 19.094 2.137 -13.547 1 93.56 40 ALA B CA 1
ATOM 1463 C C . ALA B 1 40 ? 17.969 1.864 -12.562 1 93.56 40 ALA B C 1
ATOM 1465 O O . ALA B 1 40 ? 16.812 1.682 -12.969 1 93.56 40 ALA B O 1
ATOM 1466 N N . LEU B 1 41 ? 18.25 1.854 -11.273 1 94.94 41 LEU B N 1
ATOM 1467 C CA . LEU B 1 41 ? 17.219 1.613 -10.273 1 94.94 41 LEU B CA 1
ATOM 1468 C C . LEU B 1 41 ? 16.375 2.863 -10.055 1 94.94 41 LEU B C 1
ATOM 1470 O O . LEU B 1 41 ? 16.922 3.955 -9.859 1 94.94 41 LEU B O 1
ATOM 1474 N N . ILE B 1 42 ? 15.031 2.66 -10.047 1 94.38 42 ILE B N 1
ATOM 1475 C CA . ILE B 1 42 ? 14.156 3.812 -9.852 1 94.38 42 ILE B CA 1
ATOM 1476 C C . ILE B 1 42 ? 13.312 3.613 -8.594 1 94.38 42 ILE B C 1
ATOM 1478 O O . ILE B 1 42 ? 12.797 4.578 -8.031 1 94.38 42 ILE B O 1
ATOM 1482 N N . TYR B 1 43 ? 13.203 2.369 -8.156 1 95.62 43 TYR B N 1
ATOM 1483 C CA . TYR B 1 43 ? 12.523 2.066 -6.906 1 95.62 43 TYR B CA 1
ATOM 1484 C C . TYR B 1 43 ? 13.242 0.959 -6.148 1 95.62 43 TYR B C 1
ATOM 1486 O O . TYR B 1 43 ? 14.055 0.228 -6.723 1 95.62 43 TYR B O 1
ATOM 1494 N N . CYS B 1 44 ? 12.977 0.946 -4.867 1 94.81 44 CYS B N 1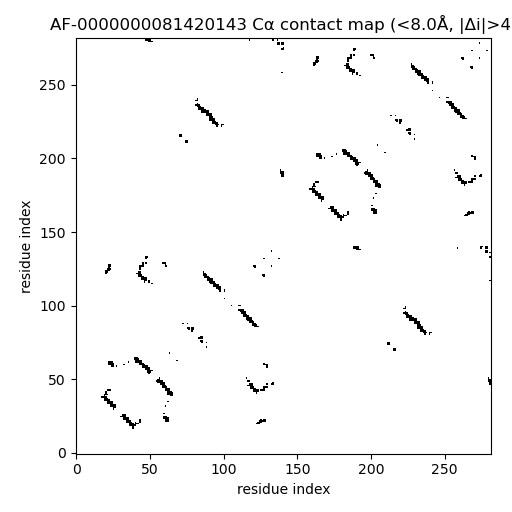
ATOM 1495 C CA . CYS B 1 44 ? 13.25 -0.227 -4.043 1 94.81 44 CYS B CA 1
ATOM 1496 C C . CYS B 1 44 ? 11.961 -0.976 -3.719 1 94.81 44 CYS B C 1
ATOM 1498 O O . CYS B 1 44 ? 10.891 -0.373 -3.645 1 94.81 44 CYS B O 1
ATOM 1500 N N . THR B 1 45 ? 12.109 -2.262 -3.578 1 93.81 45 THR B N 1
ATOM 1501 C CA . THR B 1 45 ? 10.953 -3.076 -3.234 1 93.81 45 THR B CA 1
ATOM 1502 C C . THR B 1 45 ? 11.266 -4.004 -2.066 1 93.81 45 THR B C 1
ATOM 1504 O O . THR B 1 45 ? 12.414 -4.406 -1.881 1 93.81 45 THR B O 1
ATOM 1507 N N . VAL B 1 46 ? 10.195 -4.297 -1.283 1 90.19 46 VAL B N 1
ATOM 1508 C CA . VAL B 1 46 ? 10.328 -5.246 -0.184 1 90.19 46 VAL B CA 1
ATOM 1509 C C . VAL B 1 46 ? 9.062 -6.094 -0.078 1 90.19 46 VAL B C 1
ATOM 1511 O O . VAL B 1 46 ? 7.953 -5.586 -0.251 1 90.19 46 VAL B O 1
ATOM 1514 N N . PHE B 1 47 ? 9.305 -7.336 0.111 1 86.88 47 PHE B N 1
ATOM 1515 C CA . PHE B 1 47 ? 8.281 -8.289 0.516 1 86.88 47 PHE B CA 1
ATOM 1516 C C . PHE B 1 47 ? 8.43 -8.656 1.988 1 86.88 47 PHE B C 1
ATOM 1518 O O . PHE B 1 47 ? 9.281 -9.469 2.346 1 86.88 47 PHE B O 1
ATOM 1525 N N . PRO B 1 48 ? 7.598 -7.977 2.746 1 79.88 48 PRO B N 1
ATOM 1526 C CA . PRO B 1 48 ? 7.746 -8.281 4.172 1 79.88 48 PRO B CA 1
ATOM 1527 C C . PRO B 1 48 ? 7.426 -9.742 4.496 1 79.88 48 PRO B C 1
ATOM 1529 O O . PRO B 1 48 ? 6.707 -10.398 3.744 1 79.88 48 PRO B O 1
ATOM 1532 N N . SER B 1 49 ? 8.039 -10.109 5.594 1 72.56 49 SER B N 1
ATOM 1533 C CA . SER B 1 49 ? 7.738 -11.453 6.074 1 72.56 49 SER B CA 1
ATOM 1534 C C . SER B 1 49 ? 6.273 -11.586 6.469 1 72.56 49 SER B C 1
ATOM 1536 O O . SER B 1 49 ? 5.691 -10.664 7.035 1 72.56 49 SER B O 1
ATOM 1538 N N . ILE B 1 50 ? 5.684 -12.641 6.012 1 64.69 50 ILE B N 1
ATOM 1539 C CA . ILE B 1 50 ? 4.301 -12.883 6.402 1 64.69 50 ILE B CA 1
ATOM 1540 C C . ILE B 1 50 ? 4.164 -14.297 6.957 1 64.69 50 ILE B C 1
ATOM 1542 O O . ILE B 1 50 ? 4.93 -15.195 6.59 1 64.69 50 ILE B O 1
ATOM 1546 N N . LEU B 1 51 ? 3.441 -14.273 8.07 1 60.84 51 LEU B N 1
ATOM 1547 C CA . LEU B 1 51 ? 3.025 -15.578 8.562 1 60.84 51 LEU B CA 1
ATOM 1548 C C . LEU B 1 51 ? 1.69 -15.992 7.949 1 60.84 51 LEU B C 1
ATOM 1550 O O . LEU B 1 51 ? 0.668 -15.344 8.18 1 60.84 51 LEU B O 1
ATOM 1554 N N . GLU B 1 52 ? 1.771 -16.781 6.906 1 55.81 52 GLU B N 1
ATOM 1555 C CA . GLU B 1 52 ? 0.557 -17.297 6.285 1 55.81 52 GLU B CA 1
ATOM 1556 C C . GLU B 1 52 ? 0.414 -18.797 6.523 1 55.81 52 GLU B C 1
ATOM 1558 O O . GLU B 1 52 ? 1.309 -19.578 6.184 1 55.81 52 GLU B O 1
ATOM 1563 N N . SER B 1 53 ? -0.796 -19.094 6.844 1 56.25 53 SER B N 1
ATOM 1564 C CA . SER B 1 53 ? -1.118 -20.5 7.07 1 56.25 53 SER B CA 1
ATOM 1565 C C . SER B 1 53 ? 0.011 -21.219 7.805 1 56.25 53 SER B C 1
ATOM 1567 O O . SER B 1 53 ? 0.443 -22.297 7.395 1 56.25 53 SER B O 1
ATOM 1569 N N . ASN B 1 54 ? 0.58 -20.453 8.727 1 55.81 54 ASN B N 1
ATOM 1570 C CA . ASN B 1 54 ? 1.604 -21.047 9.578 1 55.81 54 ASN B CA 1
ATOM 1571 C C . ASN B 1 54 ? 2.939 -21.172 8.852 1 55.81 54 ASN B C 1
ATOM 1573 O O . ASN B 1 54 ? 3.785 -21.984 9.227 1 55.81 54 ASN B O 1
ATOM 1577 N N . ARG B 1 55 ? 2.918 -20.75 7.691 1 60.53 55 ARG B N 1
ATOM 1578 C CA . ARG B 1 55 ? 4.203 -20.719 7 1 60.53 55 ARG B CA 1
ATOM 1579 C C . ARG B 1 55 ? 4.809 -19.328 7.039 1 60.53 55 ARG B C 1
ATOM 1581 O O . ARG B 1 55 ? 4.121 -18.328 6.797 1 60.53 55 ARG B O 1
ATOM 1588 N N . PHE B 1 56 ? 6.023 -19.344 7.551 1 62.97 56 PHE B N 1
ATOM 1589 C CA . PHE B 1 56 ? 6.797 -18.109 7.629 1 62.97 56 PHE B CA 1
ATOM 1590 C C . PHE B 1 56 ? 7.578 -17.875 6.34 1 62.97 56 PHE B C 1
ATOM 1592 O O . PHE B 1 56 ? 8.258 -18.781 5.848 1 62.97 56 PHE B O 1
ATOM 1599 N N . THR B 1 57 ? 7.191 -16.828 5.684 1 70.81 57 THR B N 1
ATOM 1600 C CA . THR B 1 57 ? 8.008 -16.469 4.539 1 70.81 57 THR B CA 1
ATOM 1601 C C . THR B 1 57 ? 9.008 -15.367 4.918 1 70.81 57 THR B C 1
ATOM 1603 O O . THR B 1 57 ? 8.68 -14.469 5.695 1 70.81 57 THR B O 1
ATOM 1606 N N . ARG B 1 58 ? 10.203 -15.578 4.547 1 75.94 58 ARG B N 1
ATOM 1607 C CA . ARG B 1 58 ? 11.234 -14.594 4.828 1 75.94 58 ARG B CA 1
ATOM 1608 C C . ARG B 1 58 ? 11.031 -13.328 4.004 1 75.94 58 ARG B C 1
ATOM 1610 O O . ARG B 1 58 ? 10.594 -13.398 2.852 1 75.94 58 ARG B O 1
ATOM 1617 N N . SER B 1 59 ? 11.367 -12.258 4.699 1 81.81 59 SER B N 1
ATOM 1618 C CA . SER B 1 59 ? 11.336 -10.984 3.98 1 81.81 59 SER B CA 1
ATOM 1619 C C . SER B 1 59 ? 12.336 -10.984 2.824 1 81.81 59 SER B C 1
ATOM 1621 O O . SER B 1 59 ? 13.398 -11.594 2.914 1 81.81 59 SER B O 1
ATOM 1623 N N . ALA B 1 60 ? 11.969 -10.352 1.719 1 88.19 60 ALA B N 1
ATOM 1624 C CA . ALA B 1 60 ? 12.836 -10.203 0.554 1 88.19 60 ALA B CA 1
ATOM 1625 C C . ALA B 1 60 ? 12.844 -8.758 0.06 1 88.19 60 ALA B C 1
ATOM 1627 O O . ALA B 1 60 ? 11.797 -8.102 0.029 1 88.19 60 ALA B O 1
ATOM 1628 N N . SER B 1 61 ? 14.016 -8.328 -0.19 1 92.5 61 SER B N 1
ATOM 1629 C CA . SER B 1 61 ? 14.195 -6.977 -0.702 1 92.5 61 SER B CA 1
ATOM 1630 C C . SER B 1 61 ? 14.93 -6.98 -2.037 1 92.5 61 SER B C 1
ATOM 1632 O O . SER B 1 61 ? 15.719 -7.883 -2.314 1 92.5 61 SER B O 1
ATOM 1634 N N . ASP B 1 62 ? 14.617 -5.93 -2.887 1 95.69 62 ASP B N 1
ATOM 1635 C CA . ASP B 1 62 ? 15.281 -5.805 -4.184 1 95.69 62 ASP B CA 1
ATOM 1636 C C . ASP B 1 62 ? 15.148 -4.383 -4.73 1 95.69 62 ASP B C 1
ATOM 1638 O O . ASP B 1 62 ? 14.469 -3.543 -4.133 1 95.69 62 ASP B O 1
ATOM 1642 N N . GLY B 1 63 ? 15.922 -4.066 -5.75 1 95.88 63 GLY B N 1
ATOM 1643 C CA . GLY B 1 63 ? 15.727 -2.875 -6.555 1 95.88 63 GLY B CA 1
ATOM 1644 C C . GLY B 1 63 ? 14.914 -3.135 -7.812 1 95.88 63 GLY B C 1
ATOM 1645 O O . GLY B 1 63 ? 14.867 -4.266 -8.305 1 95.88 63 GLY B O 1
ATOM 1646 N N . LEU B 1 64 ? 14.281 -2.105 -8.258 1 95.88 64 LEU B N 1
ATOM 1647 C CA . LEU B 1 64 ? 13.461 -2.232 -9.453 1 95.88 64 LEU B CA 1
ATOM 1648 C C . LEU B 1 64 ? 13.914 -1.25 -10.531 1 95.88 64 LEU B C 1
ATOM 1650 O O . LEU B 1 64 ? 14.109 -0.066 -10.25 1 95.88 64 LEU B O 1
ATOM 1654 N N . ARG B 1 65 ? 14.008 -1.792 -11.711 1 94.5 65 ARG B N 1
ATOM 1655 C CA . ARG B 1 65 ? 14.25 -0.97 -12.891 1 94.5 65 ARG B CA 1
ATOM 1656 C C . ARG B 1 65 ? 12.945 -0.631 -13.602 1 94.5 65 ARG B C 1
ATOM 1658 O O . ARG B 1 65 ? 11.906 -1.242 -13.328 1 94.5 65 ARG B O 1
ATOM 1665 N N . ALA B 1 66 ? 13.008 0.358 -14.445 1 91.12 66 ALA B N 1
ATOM 1666 C CA . ALA B 1 66 ? 11.812 0.863 -15.109 1 91.12 66 ALA B CA 1
ATOM 1667 C C . ALA B 1 66 ? 11.102 -0.248 -15.875 1 91.12 66 ALA B C 1
ATOM 1669 O O . ALA B 1 66 ? 9.867 -0.322 -15.875 1 91.12 66 ALA B O 1
ATOM 1670 N N . GLU B 1 67 ? 11.82 -1.158 -16.484 1 92.31 67 GLU B N 1
ATOM 1671 C CA . GLU B 1 67 ? 11.25 -2.207 -17.328 1 92.31 67 GLU B CA 1
ATOM 1672 C C . GLU B 1 67 ? 10.586 -3.289 -16.484 1 92.31 67 GLU B C 1
ATOM 1674 O O . GLU B 1 67 ? 9.828 -4.113 -17.016 1 92.31 67 GLU B O 1
ATOM 1679 N N . GLU B 1 68 ? 10.844 -3.262 -15.234 1 92.31 68 GLU B N 1
ATOM 1680 C CA . GLU B 1 68 ? 10.328 -4.297 -14.344 1 92.31 68 GLU B CA 1
ATOM 1681 C C . GLU B 1 68 ? 9.023 -3.861 -13.688 1 92.31 68 GLU B C 1
ATOM 1683 O O . GLU B 1 68 ? 8.367 -4.656 -13.016 1 92.31 68 GLU B O 1
ATOM 1688 N N . LEU B 1 69 ? 8.625 -2.635 -13.969 1 91.06 69 LEU B N 1
ATOM 1689 C CA . LEU B 1 69 ? 7.43 -2.109 -13.32 1 91.06 69 LEU B CA 1
ATOM 1690 C C . LEU B 1 69 ? 6.168 -2.717 -13.93 1 91.06 69 LEU B C 1
ATOM 1692 O O . LEU B 1 69 ? 6.023 -2.756 -15.156 1 91.06 69 LEU B O 1
ATOM 1696 N N . ASP B 1 70 ? 5.324 -3.137 -13.008 1 90.69 70 ASP B N 1
ATOM 1697 C CA . ASP B 1 70 ? 4.066 -3.729 -13.461 1 90.69 70 ASP B CA 1
ATOM 1698 C C . ASP B 1 70 ? 2.883 -2.832 -13.109 1 90.69 70 ASP B C 1
ATOM 1700 O O . ASP B 1 70 ? 1.749 -3.109 -13.508 1 90.69 70 ASP B O 1
ATOM 1704 N N . LYS B 1 71 ? 3.066 -1.81 -12.383 1 91.5 71 LYS B N 1
ATOM 1705 C CA . LYS B 1 71 ? 2.059 -0.833 -11.984 1 91.5 71 LYS B CA 1
ATOM 1706 C C . LYS B 1 71 ? 2.584 0.592 -12.125 1 91.5 71 LYS B C 1
ATOM 1708 O O . LYS B 1 71 ? 3.797 0.815 -12.117 1 91.5 71 LYS B O 1
ATOM 1713 N N . PRO B 1 72 ? 1.686 1.511 -12.266 1 89.12 72 PRO B N 1
ATOM 1714 C CA . PRO B 1 72 ? 2.125 2.898 -12.43 1 89.12 72 PRO B CA 1
ATOM 1715 C C . PRO B 1 72 ? 2.42 3.586 -11.102 1 89.12 72 PRO B C 1
ATOM 1717 O O . PRO B 1 72 ? 1.74 4.547 -10.734 1 89.12 72 PRO B O 1
ATOM 1720 N N . PHE B 1 73 ? 3.467 3.25 -10.477 1 92.44 73 PHE B N 1
ATOM 1721 C CA . PHE B 1 73 ? 3.82 3.764 -9.164 1 92.44 73 PHE B CA 1
ATOM 1722 C C . PHE B 1 73 ? 4.234 5.227 -9.242 1 92.44 73 PHE B C 1
ATOM 1724 O O . PHE B 1 73 ? 4.102 5.973 -8.273 1 92.44 73 PHE B O 1
ATOM 1731 N N . GLU B 1 74 ? 4.688 5.648 -10.406 1 88.88 74 GLU B N 1
ATOM 1732 C CA . GLU B 1 74 ? 5.211 7.004 -10.578 1 88.88 74 GLU B CA 1
ATOM 1733 C C . GLU B 1 74 ? 4.148 8.047 -10.242 1 88.88 74 GLU B C 1
ATOM 1735 O O . GLU B 1 74 ? 4.465 9.109 -9.703 1 88.88 74 GLU B O 1
ATOM 1740 N N . ASN B 1 75 ? 2.969 7.723 -10.492 1 87.75 75 ASN B N 1
ATOM 1741 C CA . ASN B 1 75 ? 1.882 8.672 -10.273 1 87.75 75 ASN B CA 1
ATOM 1742 C C . ASN B 1 75 ? 1.608 8.875 -8.781 1 87.75 75 ASN B C 1
ATOM 1744 O O . ASN B 1 75 ? 0.967 9.852 -8.398 1 87.75 75 ASN B O 1
ATOM 1748 N N . PHE B 1 76 ? 2.074 8 -7.941 1 92.38 76 PHE B N 1
ATOM 1749 C CA . PHE B 1 76 ? 1.844 8.109 -6.508 1 92.38 76 PHE B CA 1
ATOM 1750 C C . PHE B 1 76 ? 2.916 8.977 -5.852 1 92.38 76 PHE B C 1
ATOM 1752 O O . PHE B 1 76 ? 2.639 9.703 -4.898 1 92.38 76 PHE B O 1
ATOM 1759 N N . PHE B 1 77 ? 4.082 9 -6.359 1 91.81 77 PHE B N 1
ATOM 1760 C CA . PHE B 1 77 ? 5.211 9.641 -5.691 1 91.81 77 PHE B CA 1
ATOM 1761 C C . PHE B 1 77 ? 5.418 11.055 -6.215 1 91.81 77 PHE B C 1
ATOM 1763 O O . PHE B 1 77 ? 6.262 11.789 -5.703 1 91.81 77 PHE B O 1
ATOM 1770 N N . GLU B 1 78 ? 4.645 11.453 -7.164 1 87.19 78 GLU B N 1
ATOM 1771 C CA . GLU B 1 78 ? 4.781 12.773 -7.777 1 87.19 78 GLU B CA 1
ATOM 1772 C C . GLU B 1 78 ? 4.293 13.875 -6.84 1 87.19 78 GLU B C 1
ATOM 1774 O O . GLU B 1 78 ? 4.699 15.031 -6.965 1 87.19 78 GLU B O 1
ATOM 1779 N N . GLU B 1 79 ? 3.535 13.594 -5.852 1 83.69 79 GLU B N 1
ATOM 1780 C CA . GLU B 1 79 ? 2.896 14.617 -5.027 1 83.69 79 GLU B CA 1
ATOM 1781 C C . GLU B 1 79 ? 3.732 14.93 -3.791 1 83.69 79 GLU B C 1
ATOM 1783 O O . GLU B 1 79 ? 3.316 15.719 -2.938 1 83.69 79 GLU B O 1
ATOM 1788 N N . ASN B 1 80 ? 4.871 14.445 -3.713 1 88.31 80 ASN B N 1
ATOM 1789 C CA . ASN B 1 80 ? 5.727 14.734 -2.568 1 88.31 80 ASN B CA 1
ATOM 1790 C C . ASN B 1 80 ? 6.152 16.203 -2.547 1 88.31 80 ASN B C 1
ATOM 1792 O O . ASN B 1 80 ? 6.426 16.797 -3.594 1 88.31 80 ASN B O 1
ATOM 1796 N N . ASP B 1 81 ? 6.055 16.766 -1.417 1 90.25 81 ASP B N 1
ATOM 1797 C CA . ASP B 1 81 ? 6.531 18.125 -1.211 1 90.25 81 ASP B CA 1
ATOM 1798 C C . ASP B 1 81 ? 7.207 18.281 0.151 1 90.25 81 ASP B C 1
ATOM 1800 O O . ASP B 1 81 ? 7.656 17.281 0.735 1 90.25 81 ASP B O 1
ATOM 1804 N N . ASN B 1 82 ? 7.336 19.531 0.605 1 91.12 82 ASN B N 1
ATOM 1805 C CA . ASN B 1 82 ? 8.102 19.781 1.823 1 91.12 82 ASN B CA 1
ATOM 1806 C C . ASN B 1 82 ? 7.344 19.312 3.062 1 91.12 82 ASN B C 1
ATOM 1808 O O . ASN B 1 82 ? 7.953 19.031 4.102 1 91.12 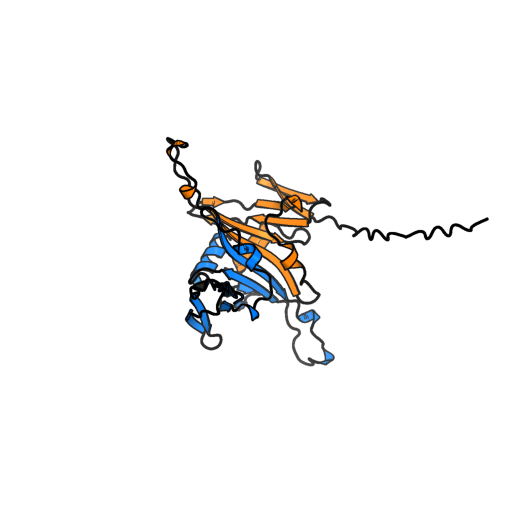82 ASN B O 1
ATOM 1812 N N . ILE B 1 83 ? 6.074 19.203 2.945 1 93.44 83 ILE B N 1
ATOM 1813 C CA . ILE B 1 83 ? 5.258 18.844 4.105 1 93.44 83 ILE B CA 1
ATOM 1814 C C . ILE B 1 83 ? 4.797 17.391 3.986 1 93.44 83 ILE B C 1
ATOM 1816 O O . ILE B 1 83 ? 4.797 16.656 4.973 1 93.44 83 ILE B O 1
ATOM 1820 N N . TYR B 1 84 ? 4.496 17.016 2.82 1 93.75 84 TYR B N 1
ATOM 1821 C CA . TYR B 1 84 ? 3.949 15.688 2.566 1 93.75 84 TYR B CA 1
ATOM 1822 C C . TYR B 1 84 ? 4.938 14.828 1.785 1 93.75 84 TYR B C 1
ATOM 1824 O O . TYR B 1 84 ? 5.434 15.242 0.733 1 93.75 84 TYR B O 1
ATOM 1832 N N . GLN B 1 85 ? 5.199 13.562 2.359 1 92.44 85 GLN B N 1
ATOM 1833 C CA . GLN B 1 85 ? 5.988 12.562 1.65 1 92.44 85 GLN B CA 1
ATOM 1834 C C . GLN B 1 85 ? 5.297 11.203 1.666 1 92.44 85 GLN B C 1
ATOM 1836 O O . GLN B 1 85 ? 4.914 10.703 2.729 1 92.44 85 GLN B O 1
ATOM 1841 N N . LEU B 1 86 ? 5.062 10.742 0.454 1 92.69 86 LEU B N 1
ATOM 1842 C CA . LEU B 1 86 ? 4.719 9.328 0.352 1 92.69 86 LEU B CA 1
ATOM 1843 C C . LEU B 1 86 ? 5.957 8.453 0.523 1 92.69 86 LEU B C 1
ATOM 1845 O O . LEU B 1 86 ? 6.852 8.461 -0.324 1 92.69 86 LEU B O 1
ATOM 1849 N N . ARG B 1 87 ? 5.941 7.625 1.572 1 89 87 ARG B N 1
ATOM 1850 C CA . ARG B 1 87 ? 7.129 6.844 1.906 1 89 87 ARG B CA 1
ATOM 1851 C C . ARG B 1 87 ? 7.125 5.504 1.18 1 89 87 ARG B C 1
ATOM 1853 O O . ARG B 1 87 ? 8.172 5.02 0.755 1 89 87 ARG B O 1
ATOM 1860 N N . SER B 1 88 ? 5.93 4.926 1.077 1 90.56 88 SER B N 1
ATOM 1861 C CA . SER B 1 88 ? 5.84 3.664 0.351 1 90.56 88 SER B CA 1
ATOM 1862 C C . SER B 1 88 ? 4.41 3.393 -0.107 1 90.56 88 SER B C 1
ATOM 1864 O O . SER B 1 88 ? 3.459 3.945 0.45 1 90.56 88 SER B O 1
ATOM 1866 N N . VAL B 1 89 ? 4.336 2.699 -1.136 1 91.62 89 VAL B N 1
ATOM 1867 C CA . VAL B 1 89 ? 3.09 2.115 -1.621 1 91.62 89 VAL B CA 1
ATOM 1868 C C . VAL B 1 89 ? 3.143 0.595 -1.484 1 91.62 89 VAL B C 1
ATOM 1870 O O . VAL B 1 89 ? 4.062 -0.049 -1.998 1 91.62 89 VAL B O 1
ATOM 1873 N N . CYS B 1 90 ? 2.123 0.095 -0.799 1 88.38 90 CYS B N 1
ATOM 1874 C CA . CYS B 1 90 ? 2.105 -1.348 -0.582 1 88.38 90 CYS B CA 1
ATOM 1875 C C . CYS B 1 90 ? 0.873 -1.98 -1.215 1 88.38 90 CYS B C 1
ATOM 1877 O O . CYS B 1 90 ? -0.223 -1.423 -1.141 1 88.38 90 CYS B O 1
ATOM 1879 N N . LEU B 1 91 ? 1.122 -3.098 -1.807 1 90.19 91 LEU B N 1
ATOM 1880 C CA . LEU B 1 91 ? 0.07 -3.861 -2.469 1 90.19 91 LEU B CA 1
ATOM 1881 C C . LEU B 1 91 ? -0.189 -5.176 -1.738 1 90.19 91 LEU B C 1
ATOM 1883 O O . LEU B 1 91 ? 0.725 -5.984 -1.567 1 90.19 91 LEU B O 1
ATOM 1887 N N . PHE B 1 92 ? -1.387 -5.328 -1.375 1 87.25 92 PHE B N 1
ATOM 1888 C CA . PHE B 1 92 ? -1.822 -6.633 -0.892 1 87.25 92 PHE B CA 1
ATOM 1889 C C . PHE B 1 92 ? -2.463 -7.438 -2.016 1 87.25 92 PHE B C 1
ATOM 1891 O O . PHE B 1 92 ? -3.514 -7.062 -2.537 1 87.25 92 PHE B O 1
ATOM 1898 N N . GLU B 1 93 ? -1.82 -8.547 -2.238 1 88.75 93 GLU B N 1
ATOM 1899 C CA . GLU B 1 93 ? -2.164 -9.297 -3.441 1 88.75 93 GLU B CA 1
ATOM 1900 C C . GLU B 1 93 ? -2.594 -10.719 -3.1 1 88.75 93 GLU B C 1
ATOM 1902 O O . GLU B 1 93 ? -2.059 -11.328 -2.172 1 88.75 93 GLU B O 1
ATOM 1907 N N . GLU B 1 94 ? -3.527 -11.164 -3.875 1 87.56 94 GLU B N 1
ATOM 1908 C CA . GLU B 1 94 ? -4.008 -12.539 -3.795 1 87.56 94 GLU B CA 1
ATOM 1909 C C . GLU B 1 94 ? -3.809 -13.273 -5.117 1 87.56 94 GLU B C 1
ATOM 1911 O O . GLU B 1 94 ? -4.156 -12.758 -6.18 1 87.56 94 GLU B O 1
ATOM 1916 N N . TYR B 1 95 ? -3.215 -14.484 -5.016 1 89.94 95 TYR B N 1
ATOM 1917 C CA . TYR B 1 95 ? -3.023 -15.359 -6.168 1 89.94 95 TYR B CA 1
ATOM 1918 C C . TYR B 1 95 ? -3.789 -16.656 -5.996 1 89.94 95 TYR B C 1
ATOM 1920 O O . TYR B 1 95 ? -3.438 -17.484 -5.152 1 89.94 95 TYR B O 1
ATOM 1928 N N . ASP B 1 96 ? -4.801 -16.766 -6.812 1 92.94 96 ASP B N 1
ATOM 1929 C CA . ASP B 1 96 ? -5.594 -18 -6.793 1 92.94 96 ASP B CA 1
ATOM 1930 C C . ASP B 1 96 ? -5.035 -19.031 -7.773 1 92.94 96 ASP B C 1
ATOM 1932 O O . ASP B 1 96 ? -5.684 -19.359 -8.766 1 92.94 96 ASP B O 1
ATOM 1936 N N . TRP B 1 97 ? -3.994 -19.703 -7.422 1 90.56 97 TRP B N 1
ATOM 1937 C CA . TRP B 1 97 ? -3.289 -20.641 -8.281 1 90.56 97 TRP B CA 1
ATOM 1938 C C . TRP B 1 97 ? -4.152 -21.875 -8.57 1 90.56 97 TRP B C 1
ATOM 1940 O O . TRP B 1 97 ? -4.051 -22.469 -9.641 1 90.56 97 TRP B O 1
ATOM 1950 N N . PRO B 1 98 ? -4.941 -22.281 -7.59 1 91.25 98 PRO B N 1
ATOM 1951 C CA . PRO B 1 98 ? -5.812 -23.438 -7.871 1 91.25 98 PRO B CA 1
ATOM 1952 C C . PRO B 1 98 ? -6.664 -23.234 -9.125 1 91.25 98 PRO B C 1
ATOM 1954 O O . PRO B 1 98 ? -6.922 -24.188 -9.859 1 91.25 98 PRO B O 1
ATOM 1957 N N . LYS B 1 99 ? -7.039 -22.047 -9.359 1 90.31 99 LYS B N 1
ATOM 1958 C CA . LYS B 1 99 ? -7.867 -21.75 -10.523 1 90.31 99 LYS B CA 1
ATOM 1959 C C . LYS B 1 99 ? -7.082 -21.938 -11.812 1 90.31 99 LYS B C 1
ATOM 1961 O O . LYS B 1 99 ? -7.66 -22.234 -12.867 1 90.31 99 LYS B O 1
ATOM 1966 N N . ALA B 1 100 ? -5.844 -21.75 -11.727 1 86.94 100 ALA B N 1
ATOM 1967 C CA . ALA B 1 100 ? -4.984 -21.906 -12.898 1 86.94 100 ALA B CA 1
ATOM 1968 C C . ALA B 1 100 ? -4.516 -23.359 -13.047 1 86.94 100 ALA B C 1
ATOM 1970 O O . ALA B 1 100 ? -3.895 -23.703 -14.055 1 86.94 100 ALA B O 1
ATOM 1971 N N . TRP B 1 101 ? -4.93 -24.109 -12.07 1 87.62 101 TRP B N 1
ATOM 1972 C CA . TRP B 1 101 ? -4.398 -25.469 -12 1 87.62 101 TRP B CA 1
ATOM 1973 C C . TRP B 1 101 ? -5.211 -26.422 -12.875 1 87.62 101 TRP B C 1
ATOM 1975 O O . TRP B 1 101 ? -6.434 -26.484 -12.75 1 87.62 101 TRP B O 1
ATOM 1985 N N . ASN B 1 102 ? -4.566 -26.984 -13.797 1 86.69 102 ASN B N 1
ATOM 1986 C CA . ASN B 1 102 ? -5.18 -28 -14.641 1 86.69 102 ASN B CA 1
ATOM 1987 C C . ASN B 1 102 ? -4.742 -29.406 -14.234 1 86.69 102 ASN B C 1
ATOM 1989 O O . ASN B 1 102 ? -3.59 -29.797 -14.445 1 86.69 102 ASN B O 1
ATOM 1993 N N . PRO B 1 103 ? -5.652 -30.172 -13.781 1 83.56 103 PRO B N 1
ATOM 1994 C CA . PRO B 1 103 ? -5.312 -31.516 -13.305 1 83.56 103 PRO B CA 1
ATOM 1995 C C . PRO B 1 103 ? -4.75 -32.406 -14.414 1 83.56 103 PRO B C 1
ATOM 1997 O O . PRO B 1 103 ? -3.947 -33.312 -14.141 1 83.56 103 PRO B O 1
ATOM 2000 N N . LYS B 1 104 ? -5.18 -32.125 -15.633 1 86.31 104 LYS B N 1
ATOM 2001 C CA . LYS B 1 104 ? -4.742 -32.938 -16.75 1 86.31 104 LYS B CA 1
ATOM 2002 C C . LYS B 1 104 ? -3.234 -32.844 -16.938 1 86.31 104 LYS B C 1
ATOM 2004 O O . LYS B 1 104 ? -2.58 -33.844 -17.25 1 86.31 104 LYS B O 1
ATOM 2009 N N . PHE B 1 105 ? -2.734 -31.656 -16.641 1 86.88 105 PHE B N 1
ATOM 2010 C CA . PHE B 1 105 ? -1.316 -31.422 -16.891 1 86.88 105 PHE B CA 1
ATOM 2011 C C . PHE B 1 105 ? -0.51 -31.609 -15.609 1 86.88 105 PHE B C 1
ATOM 2013 O O . PHE B 1 105 ? 0.723 -31.578 -15.633 1 86.88 105 PHE B O 1
ATOM 2020 N N . ASN B 1 106 ? -1.182 -31.828 -14.469 1 80.56 106 ASN B N 1
ATOM 2021 C CA . ASN B 1 106 ? -0.48 -31.875 -13.188 1 80.56 106 ASN B CA 1
ATOM 2022 C C . ASN B 1 106 ? -0.872 -33.094 -12.383 1 80.56 106 ASN B C 1
ATOM 2024 O O . ASN B 1 106 ? -0.926 -33.062 -11.148 1 80.56 106 ASN B O 1
ATOM 2028 N N . ARG B 1 107 ? -0.936 -34.156 -13.195 1 79.88 107 ARG B N 1
ATOM 2029 C CA . ARG B 1 107 ? -1.319 -35.406 -12.547 1 79.88 107 ARG B CA 1
ATOM 2030 C C . ARG B 1 107 ? -0.328 -35.781 -11.453 1 79.88 107 ARG B C 1
ATOM 2032 O O . ARG B 1 107 ? 0.885 -35.75 -11.664 1 79.88 107 ARG B O 1
ATOM 2039 N N . GLY B 1 108 ? -0.944 -36.031 -10.273 1 82.88 108 GLY B N 1
ATOM 2040 C CA . GLY B 1 108 ? -0.116 -36.5 -9.164 1 82.88 108 GLY B CA 1
ATOM 2041 C C . GLY B 1 108 ? 0.427 -35.344 -8.328 1 82.88 108 GLY B C 1
ATOM 2042 O O . GLY B 1 108 ? 1.055 -35.594 -7.289 1 82.88 108 GLY B O 1
ATOM 2043 N N . LYS B 1 109 ? 0.209 -34.25 -8.875 1 85.12 109 LYS B N 1
ATOM 2044 C CA . LYS B 1 109 ? 0.712 -33.125 -8.102 1 85.12 109 LYS B CA 1
ATOM 2045 C C . LYS B 1 109 ? -0.381 -32.531 -7.219 1 85.12 109 LYS B C 1
ATOM 2047 O O . LYS B 1 109 ? -1.569 -32.656 -7.523 1 85.12 109 LYS B O 1
ATOM 2052 N N . LYS B 1 110 ? 0.039 -32.062 -6.156 1 89.62 110 LYS B N 1
ATOM 2053 C CA . LYS B 1 110 ? -0.892 -31.391 -5.246 1 89.62 110 LYS B CA 1
ATOM 2054 C C . LYS B 1 110 ? -1.371 -30.062 -5.82 1 89.62 110 LYS B C 1
ATOM 2056 O O . LYS B 1 110 ? -0.585 -29.312 -6.406 1 89.62 110 LYS B O 1
ATOM 2061 N N . VAL B 1 111 ? -2.656 -29.797 -5.688 1 88.5 111 VAL B N 1
ATOM 2062 C CA . VAL B 1 111 ? -3.23 -28.516 -6.066 1 88.5 111 VAL B CA 1
ATOM 2063 C C . VAL B 1 111 ? -2.596 -27.406 -5.238 1 88.5 111 VAL B C 1
ATOM 2065 O O . VAL B 1 111 ? -2.508 -27.5 -4.012 1 88.5 111 VAL B O 1
ATOM 2068 N N . PRO B 1 112 ? -2.102 -26.359 -5.973 1 89.19 112 PRO B N 1
ATOM 2069 C CA . PRO B 1 112 ? -1.515 -25.266 -5.199 1 89.19 112 PRO B CA 1
ATOM 2070 C C . PRO B 1 112 ? -2.537 -24.547 -4.32 1 89.19 112 PRO B C 1
ATOM 2072 O O . PRO B 1 112 ? -3.74 -24.625 -4.582 1 89.19 112 PRO B O 1
ATOM 2075 N N . GLU B 1 113 ? -2.02 -23.938 -3.291 1 87.81 113 GLU B N 1
ATOM 2076 C CA . GLU B 1 113 ? -2.871 -23.156 -2.396 1 87.81 113 GLU B CA 1
ATOM 2077 C C . GLU B 1 113 ? -2.967 -21.703 -2.854 1 87.81 113 GLU B C 1
ATOM 2079 O O . GLU B 1 113 ? -2.154 -21.25 -3.662 1 87.81 113 GLU B O 1
ATOM 2084 N N . ILE B 1 114 ? -4.035 -21.062 -2.363 1 87.94 114 ILE B N 1
ATOM 2085 C CA . ILE B 1 114 ? -4.113 -19.609 -2.535 1 87.94 114 ILE B CA 1
ATOM 2086 C C . ILE B 1 114 ? -2.945 -18.938 -1.816 1 87.94 114 ILE B C 1
ATOM 2088 O O . ILE B 1 114 ? -2.6 -19.328 -0.694 1 87.94 114 ILE B O 1
ATOM 2092 N N . GLU B 1 115 ? -2.33 -18 -2.562 1 84.81 115 GLU B N 1
ATOM 2093 C CA . GLU B 1 115 ? -1.193 -17.297 -1.991 1 84.81 115 GLU B CA 1
ATOM 2094 C C . GLU B 1 115 ? -1.504 -15.805 -1.828 1 84.81 115 GLU B C 1
ATOM 2096 O O . GLU B 1 115 ? -2.125 -15.195 -2.703 1 84.81 115 GLU B O 1
ATOM 2101 N N . PHE B 1 116 ? -1.049 -15.297 -0.666 1 82.56 116 PHE B N 1
ATOM 2102 C CA . PHE B 1 116 ? -1.122 -13.859 -0.419 1 82.56 116 PHE B CA 1
ATOM 2103 C C . PHE B 1 116 ? 0.271 -13.25 -0.391 1 82.56 116 PHE B C 1
ATOM 2105 O O . PHE B 1 116 ? 1.237 -13.898 0.009 1 82.56 116 PHE B O 1
ATOM 2112 N N . SER B 1 117 ? 0.338 -12.062 -0.874 1 84 117 SER B N 1
ATOM 2113 C CA . SER B 1 117 ? 1.613 -11.359 -0.868 1 84 117 SER B CA 1
ATOM 2114 C C . SER B 1 117 ? 1.428 -9.883 -0.516 1 84 117 SER B C 1
ATOM 2116 O O . SER B 1 117 ? 0.447 -9.266 -0.928 1 84 117 SER B O 1
ATOM 2118 N N . LEU B 1 118 ? 2.309 -9.453 0.312 1 84.69 118 LEU B N 1
ATOM 2119 C CA . LEU B 1 118 ? 2.451 -8.016 0.532 1 84.69 118 LEU B CA 1
ATOM 2120 C C . LEU B 1 118 ? 3.742 -7.496 -0.092 1 84.69 118 LEU B C 1
ATOM 2122 O O . LEU B 1 118 ? 4.832 -7.957 0.248 1 84.69 118 LEU B O 1
ATOM 2126 N N . ARG B 1 119 ? 3.568 -6.578 -1.003 1 89.31 119 ARG B N 1
ATOM 2127 C CA . ARG B 1 119 ? 4.707 -5.969 -1.683 1 89.31 119 ARG B CA 1
ATOM 2128 C C . ARG B 1 119 ? 4.707 -4.457 -1.505 1 89.31 119 ARG B C 1
ATOM 2130 O O . ARG B 1 119 ? 3.701 -3.795 -1.776 1 89.31 119 ARG B O 1
ATOM 2137 N N . CYS B 1 120 ? 5.812 -3.949 -1.105 1 89.44 120 CYS B N 1
ATOM 2138 C CA . CYS B 1 120 ? 5.906 -2.508 -0.902 1 89.44 120 CYS B CA 1
ATOM 2139 C C . CYS B 1 120 ? 7.008 -1.905 -1.766 1 89.44 120 CYS B C 1
ATOM 2141 O O . CYS B 1 120 ? 8.078 -2.5 -1.923 1 89.44 120 CYS B O 1
ATOM 2143 N N . ILE B 1 121 ? 6.68 -0.748 -2.303 1 93.06 121 ILE B N 1
ATOM 2144 C CA . ILE B 1 121 ? 7.594 -0.017 -3.174 1 93.06 121 ILE B CA 1
ATOM 2145 C C . ILE B 1 121 ? 7.902 1.351 -2.566 1 93.06 121 ILE B C 1
ATOM 2147 O O . ILE B 1 121 ? 7.008 2.018 -2.039 1 93.06 121 ILE B O 1
ATOM 2151 N N . CYS B 1 122 ? 9.148 1.73 -2.664 1 92.69 122 CYS B N 1
ATOM 2152 C CA . CYS B 1 122 ? 9.578 3.035 -2.17 1 92.69 122 CYS B CA 1
ATOM 2153 C C . CYS B 1 122 ? 10.68 3.613 -3.045 1 92.69 122 CYS B C 1
ATOM 2155 O O . CYS B 1 122 ? 11.234 2.916 -3.896 1 92.69 122 CYS B O 1
ATOM 2157 N N . ASN B 1 123 ? 10.984 4.953 -2.885 1 92.25 123 ASN B N 1
ATOM 2158 C CA . ASN B 1 123 ? 11.859 5.551 -3.887 1 92.25 123 ASN B CA 1
ATOM 2159 C C . ASN B 1 123 ? 12.93 6.426 -3.244 1 92.25 123 ASN B C 1
ATOM 2161 O O . ASN B 1 123 ? 13.43 7.363 -3.869 1 92.25 123 ASN B O 1
ATOM 2165 N N . THR B 1 124 ? 13.258 6.172 -2.035 1 90.75 124 THR B N 1
ATOM 2166 C CA . THR B 1 124 ? 14.375 6.852 -1.392 1 90.75 124 THR B CA 1
ATOM 2167 C C . THR B 1 124 ? 15.477 5.859 -1.021 1 90.75 124 THR B C 1
ATOM 2169 O O . THR B 1 124 ? 15.242 4.648 -1.004 1 90.75 124 THR B O 1
ATOM 2172 N N . ASP B 1 125 ? 16.625 6.344 -0.693 1 92.19 125 ASP B N 1
ATOM 2173 C CA . ASP B 1 125 ? 17.75 5.48 -0.372 1 92.19 125 ASP B CA 1
ATOM 2174 C C . ASP B 1 125 ? 17.438 4.574 0.816 1 92.19 125 ASP B C 1
ATOM 2176 O O . ASP B 1 125 ? 16.953 5.047 1.847 1 92.19 125 ASP B O 1
ATOM 2180 N N . LEU B 1 126 ? 17.609 3.262 0.575 1 91.88 126 LEU B N 1
ATOM 2181 C CA . LEU B 1 126 ? 17.625 2.248 1.623 1 91.88 126 LEU B CA 1
ATOM 2182 C C . LEU B 1 126 ? 16.25 2.125 2.27 1 91.88 126 LEU B C 1
ATOM 2184 O O . LEU B 1 126 ? 16.125 1.645 3.398 1 91.88 126 LEU B O 1
ATOM 2188 N N . CYS B 1 127 ? 15.273 2.553 1.541 1 89 127 CYS B N 1
ATOM 2189 C CA . CYS B 1 127 ? 13.938 2.596 2.117 1 89 127 CYS B CA 1
ATOM 2190 C C . CYS B 1 127 ? 13.367 1.192 2.277 1 89 127 CYS B C 1
ATOM 2192 O O . CYS B 1 127 ? 12.367 0.998 2.977 1 89 127 CYS B O 1
ATOM 2194 N N . ASN B 1 128 ? 13.984 0.176 1.658 1 90.25 128 ASN B N 1
ATOM 2195 C CA . ASN B 1 128 ? 13.406 -1.165 1.689 1 90.25 128 ASN B CA 1
ATOM 2196 C C . ASN B 1 128 ? 14.156 -2.07 2.664 1 90.25 128 ASN B C 1
ATOM 2198 O O . ASN B 1 128 ? 14.266 -3.277 2.438 1 90.25 128 ASN B O 1
ATOM 2202 N N . SER B 1 129 ? 14.578 -1.417 3.688 1 85.75 129 SER B N 1
ATOM 2203 C CA . SER B 1 129 ? 15.234 -2.221 4.711 1 85.75 129 SER B CA 1
ATOM 2204 C C . SER B 1 129 ? 14.281 -3.256 5.297 1 85.75 129 SER B C 1
ATOM 2206 O O . SER B 1 129 ? 13.172 -2.92 5.723 1 85.75 129 SER B O 1
ATOM 2208 N N . PRO B 1 130 ? 14.664 -4.523 5.305 1 72.5 130 PRO B N 1
ATOM 2209 C CA . PRO B 1 130 ? 13.758 -5.551 5.828 1 72.5 130 PRO B CA 1
ATOM 2210 C C . PRO B 1 130 ? 13.344 -5.285 7.273 1 72.5 130 PRO B C 1
ATOM 2212 O O . PRO B 1 130 ? 12.25 -5.684 7.691 1 72.5 130 PRO B O 1
ATOM 2215 N N . ASN B 1 131 ? 14.141 -4.629 8.109 1 64.75 131 ASN B N 1
ATOM 2216 C CA . ASN B 1 131 ? 13.852 -4.398 9.523 1 64.75 131 ASN B CA 1
ATOM 2217 C C . ASN B 1 131 ? 12.875 -3.236 9.719 1 64.75 131 ASN B C 1
ATOM 2219 O O . ASN B 1 131 ? 12.062 -3.248 10.641 1 64.75 131 ASN B O 1
ATOM 2223 N N . SER B 1 132 ? 12.938 -2.287 8.828 1 59.72 132 SER B N 1
ATOM 2224 C CA . SER B 1 132 ? 12.156 -1.077 9.047 1 59.72 132 SER B CA 1
ATOM 2225 C C . SER B 1 132 ? 10.688 -1.3 8.688 1 59.72 132 SER B C 1
ATOM 2227 O O . SER B 1 132 ? 9.797 -0.886 9.438 1 59.72 132 SER B O 1
ATOM 2229 N N . PHE B 1 133 ? 10.422 -1.979 7.594 1 57.88 133 PHE B N 1
ATOM 2230 C CA . PHE B 1 133 ? 9.039 -2.064 7.129 1 57.88 133 PHE B CA 1
ATOM 2231 C C . PHE B 1 133 ? 8.211 -2.932 8.07 1 57.88 133 PHE B C 1
ATOM 2233 O O . PHE B 1 133 ? 7.074 -2.582 8.398 1 57.88 133 PHE B O 1
ATOM 2240 N N . SER B 1 134 ? 8.883 -3.986 8.477 1 54.56 134 SER B N 1
ATOM 2241 C CA . SER B 1 134 ? 8.156 -4.863 9.391 1 54.56 134 SER B CA 1
ATOM 2242 C C . SER B 1 134 ? 7.789 -4.137 10.68 1 54.56 134 SER B C 1
ATOM 2244 O O . SER B 1 134 ? 6.668 -4.27 11.18 1 54.56 134 SER B O 1
ATOM 2246 N N . SER B 1 135 ? 8.766 -3.455 11.117 1 55.41 135 SER B N 1
ATOM 2247 C CA . SER B 1 135 ? 8.484 -2.701 12.336 1 55.41 135 SER B CA 1
ATOM 2248 C C . SER B 1 135 ? 7.406 -1.653 12.102 1 55.41 135 SER B C 1
ATOM 2250 O O . SER B 1 135 ? 6.555 -1.428 12.969 1 55.41 135 SER B O 1
ATOM 2252 N N . HIS B 1 136 ? 7.551 -1.154 10.938 1 53.72 136 HIS B N 1
ATOM 2253 C CA . HIS B 1 136 ? 6.586 -0.11 10.609 1 53.72 136 HIS B CA 1
ATOM 2254 C C . HIS B 1 136 ? 5.184 -0.685 10.453 1 53.72 136 HIS B C 1
ATOM 2256 O O . HIS B 1 136 ? 4.223 -0.156 11.016 1 53.72 136 HIS B O 1
ATOM 2262 N N . ILE B 1 137 ? 5.18 -1.753 9.727 1 56.09 137 ILE B N 1
ATOM 2263 C CA . ILE B 1 137 ? 3.887 -2.402 9.539 1 56.09 137 ILE B CA 1
ATOM 2264 C C . ILE B 1 137 ? 3.375 -2.936 10.875 1 56.09 137 ILE B C 1
ATOM 2266 O O . ILE B 1 137 ? 2.184 -2.834 11.172 1 56.09 137 ILE B O 1
ATOM 2270 N N . ASN B 1 138 ? 4.371 -3.408 11.664 1 54.22 138 ASN B N 1
ATOM 2271 C CA . ASN B 1 138 ? 3.996 -3.918 12.977 1 54.22 138 ASN B CA 1
ATOM 2272 C C . ASN B 1 138 ? 3.432 -2.814 13.867 1 54.22 138 ASN B C 1
ATOM 2274 O O . ASN B 1 138 ? 2.598 -3.076 14.734 1 54.22 138 ASN B O 1
ATOM 2278 N N . SER B 1 139 ? 3.92 -1.686 13.672 1 47.81 139 SER B N 1
ATOM 2279 C CA . SER B 1 139 ? 3.41 -0.575 14.469 1 47.81 139 SER B CA 1
ATOM 2280 C C . SER B 1 139 ? 2.029 -0.141 13.992 1 47.81 139 SER B C 1
ATOM 2282 O O . SER B 1 139 ? 1.333 0.604 14.68 1 47.81 139 SER B O 1
ATOM 2284 N N . LEU B 1 140 ? 1.809 -0.508 12.906 1 44.5 140 LEU B N 1
ATOM 2285 C CA . LEU B 1 140 ? 0.514 -0.174 12.32 1 44.5 140 LEU B CA 1
ATOM 2286 C C . LEU B 1 140 ? -0.536 -1.215 12.695 1 44.5 140 LEU B C 1
ATOM 2288 O O . LEU B 1 140 ? -1.734 -0.987 12.516 1 44.5 140 LEU B O 1
ATOM 2292 N N . ALA B 1 141 ? -0.083 -2.363 13.102 1 42.19 141 ALA B N 1
ATOM 2293 C CA . ALA B 1 141 ? -0.949 -3.463 13.516 1 42.19 141 ALA B CA 1
ATOM 2294 C C . ALA B 1 141 ? -1.35 -3.324 14.977 1 42.19 141 ALA B C 1
ATOM 2296 O O . ALA B 1 141 ? -0.575 -2.82 15.797 1 42.19 141 ALA B O 1
#